Protein AF-A0A5C6PTN2-F1 (afdb_monomer)

Mean predicted aligned error: 19.4 Å

pLDDT: mean 77.0, std 16.23, range [35.53, 95.75]

Nearest PDB structures (foldseek):
  6tdw-assembly1_H  TM=2.004E-01  e=1.375E+00  Euglena gracilis
  6tdu-assembly1_h  TM=3.163E-01  e=8.636E+00  Euglena gracilis

Foldseek 3Di:
DVVVVVVVCCVVPNDPPPPPPPDVCPDDDDPLRVVLVVLVVVLVVLVVVCVVDDPVVNVVSVVVNVVSVVSNVVSVVVVVVVVVVVVVVLVVVCVVPVLVSVCVVDDNDPDDDPPDDPVRVVVVCCVVVVPVCPPPDDDDDPVDPDDDDDPDDDPPDDDDVVVVVVVVVVVVVPPPDDDPDVDVVVVSVVVSVVVVCVVVVVVVVPDDDDDDDDD

Secondary structure (DSSP, 8-state):
-HHHHHHHHHHHH------TT----PPPPPHHHHHHHHHHHHHHHHHHHHTT--HHHHHHHHHHHHHHHHHHHHHHHHHHHHHHHHHHHHHHHHHH-HHHHHHHHSPPP-----SS-HHHHHHHHHHHH--TTTTS--PPPTTSPPPPPPSS----SPPPHHHHHHHHHHHHHT-SS----S-HHHHHHHHHHHHHHHHHHTTGGG---------

Solvent-accessible surface area (backbone atoms only — not comparable to full-atom values): 13600 Å² total; per-residue (Å²): 112,72,64,60,55,50,51,55,44,37,75,75,71,48,80,80,73,74,64,97,73,76,67,80,76,71,76,78,74,49,73,67,55,51,50,48,52,50,52,53,52,51,50,55,48,53,55,56,47,48,77,73,48,54,78,80,54,37,56,59,52,47,52,57,47,48,52,52,49,52,55,45,50,54,53,49,51,53,52,49,51,50,52,50,52,50,54,50,51,54,50,53,47,33,76,73,37,51,67,62,46,54,56,72,70,43,78,74,75,86,83,67,81,68,91,63,54,73,65,59,51,51,54,48,49,48,67,74,66,61,62,89,58,75,83,56,82,86,72,82,60,89,89,55,76,84,78,74,77,72,94,66,78,83,81,84,65,81,83,52,71,65,59,56,50,49,51,52,51,52,59,57,70,65,65,81,73,84,82,86,57,97,43,68,66,61,47,50,51,50,53,53,50,52,52,49,51,58,62,56,58,63,62,67,82,71,70,79,88,74,86,79,84,79,133

Radius of gyration: 32.99 Å; Cα contacts (8 Å, |Δi|>4): 39; chains: 1; bounding box: 56×60×103 Å

Sequence (215 aa):
MGNIIYHYGVERFGVQLRRSGEATTVPAKSRRQQEIEILVKERRQLRKQWKKASDAEREGLQLLQGESKSRLATLRNAENLRKLRKKEHTRTQFFKNPFKFVKDLFPPEKSGTPKATRQEVEEYMEKVHQDTKRHEQLTIPYDIPPIQPPEVNLETGPPKWKEVEETIRQASLYGKGVLELPITSLTEEYKCSKVRLQMTLKDSTSGNWTEVGTS

Structure (mmCIF, N/CA/C/O backbone):
data_AF-A0A5C6PTN2-F1
#
_entry.id   AF-A0A5C6PTN2-F1
#
loop_
_atom_site.group_PDB
_atom_site.id
_atom_site.type_symbol
_atom_site.label_atom_id
_atom_site.label_alt_id
_atom_site.label_comp_id
_atom_site.label_asym_id
_atom_site.label_entity_id
_atom_site.label_seq_id
_atom_site.pdbx_PDB_ins_code
_atom_site.Cartn_x
_atom_site.Cartn_y
_atom_site.Cartn_z
_atom_site.occupancy
_atom_site.B_iso_or_equiv
_atom_site.auth_seq_id
_atom_site.auth_comp_id
_atom_site.auth_asym_id
_atom_site.auth_atom_id
_atom_site.pdbx_PDB_model_num
ATOM 1 N N . MET A 1 1 ? 29.910 -3.334 28.887 1.00 59.75 1 MET A N 1
ATOM 2 C CA . MET A 1 1 ? 28.519 -2.848 29.050 1.00 59.75 1 MET A CA 1
ATOM 3 C C . MET A 1 1 ? 27.475 -3.646 28.277 1.00 59.75 1 MET A C 1
ATOM 5 O O . MET A 1 1 ? 26.537 -4.102 28.913 1.00 59.75 1 MET A O 1
ATOM 9 N N . GLY A 1 2 ? 27.633 -3.892 26.969 1.00 67.25 2 GLY A N 1
ATOM 10 C CA . GLY A 1 2 ? 26.645 -4.660 26.184 1.00 67.25 2 GLY A CA 1
ATOM 11 C C . GLY A 1 2 ? 26.326 -6.066 26.723 1.00 67.25 2 GLY A C 1
ATOM 12 O O . GLY A 1 2 ? 25.159 -6.430 26.796 1.00 67.25 2 GLY A O 1
ATOM 13 N N . ASN A 1 3 ? 27.332 -6.812 27.197 1.00 73.06 3 ASN A N 1
ATOM 14 C CA . ASN A 1 3 ? 27.115 -8.149 27.772 1.00 73.06 3 ASN A CA 1
ATOM 15 C C . ASN A 1 3 ? 26.288 -8.132 29.063 1.00 73.06 3 ASN A C 1
ATOM 17 O O . ASN A 1 3 ? 25.453 -9.004 29.253 1.00 73.06 3 ASN A O 1
ATOM 21 N N . ILE A 1 4 ? 26.465 -7.128 29.926 1.00 86.25 4 ILE A N 1
ATOM 22 C CA . ILE A 1 4 ? 25.715 -7.026 31.191 1.00 86.25 4 ILE A CA 1
ATOM 23 C C . ILE A 1 4 ? 24.229 -6.792 30.900 1.00 86.25 4 ILE A C 1
ATOM 25 O O . ILE A 1 4 ? 23.368 -7.442 31.482 1.00 86.25 4 ILE A O 1
ATOM 29 N N . ILE A 1 5 ? 23.936 -5.905 29.945 1.00 81.62 5 ILE A N 1
ATOM 30 C CA . ILE A 1 5 ? 22.568 -5.605 29.504 1.00 81.62 5 ILE A CA 1
ATOM 31 C C . ILE A 1 5 ? 21.927 -6.842 28.863 1.00 81.62 5 ILE A C 1
ATOM 33 O O . ILE A 1 5 ? 20.766 -7.143 29.129 1.00 81.62 5 ILE A O 1
ATOM 37 N N . TYR A 1 6 ? 22.690 -7.578 28.049 1.00 80.62 6 TYR A N 1
ATOM 38 C CA . TYR A 1 6 ? 22.223 -8.814 27.431 1.00 80.62 6 TYR A CA 1
ATOM 39 C C . TYR A 1 6 ? 21.902 -9.891 28.477 1.00 80.62 6 TYR A C 1
ATOM 41 O O . TYR A 1 6 ? 20.802 -10.432 28.454 1.00 80.62 6 TYR A O 1
ATOM 49 N N . HIS A 1 7 ? 22.803 -10.157 29.429 1.00 86.94 7 HIS A N 1
ATOM 50 C CA . HIS A 1 7 ? 22.584 -11.157 30.481 1.00 86.94 7 HIS A CA 1
ATOM 51 C C . HIS A 1 7 ? 21.394 -10.810 31.377 1.00 86.94 7 HIS A C 1
ATOM 53 O O . HIS A 1 7 ? 20.529 -11.656 31.580 1.00 86.94 7 HIS A O 1
ATOM 59 N N . TYR A 1 8 ? 21.284 -9.551 31.808 1.00 85.88 8 TYR A N 1
ATOM 60 C CA . TYR A 1 8 ? 20.129 -9.079 32.572 1.00 85.88 8 TYR A CA 1
ATOM 61 C C . TYR A 1 8 ? 18.813 -9.245 31.794 1.00 85.88 8 TYR A C 1
ATOM 63 O O . TYR A 1 8 ? 17.791 -9.656 32.343 1.00 85.88 8 TYR A O 1
ATOM 71 N N . GLY A 1 9 ? 18.838 -8.952 30.490 1.00 77.31 9 GLY A N 1
ATOM 72 C CA . GLY A 1 9 ? 17.689 -9.142 29.610 1.00 77.31 9 GLY A CA 1
ATOM 73 C C . GLY A 1 9 ? 17.292 -10.612 29.456 1.00 77.31 9 GLY A C 1
ATOM 74 O O . GLY A 1 9 ? 16.108 -10.935 29.510 1.00 77.31 9 GLY A O 1
ATOM 75 N N . VAL A 1 10 ? 18.269 -11.508 29.315 1.00 86.88 10 VAL A N 1
ATOM 76 C CA . VAL A 1 10 ? 18.037 -12.954 29.199 1.00 86.88 10 VAL A CA 1
ATOM 77 C C . VAL A 1 10 ? 17.490 -13.546 30.496 1.00 86.88 10 VAL A C 1
ATOM 79 O O . VAL A 1 10 ? 16.535 -14.315 30.440 1.00 86.88 10 VAL A O 1
ATOM 82 N N . GLU A 1 11 ? 18.040 -13.177 31.653 1.00 83.62 11 GLU A N 1
ATOM 83 C CA . GLU A 1 11 ? 17.566 -13.668 32.954 1.00 83.62 11 GLU A CA 1
ATOM 84 C C . GLU A 1 11 ? 16.131 -13.228 33.248 1.00 83.62 11 GLU A C 1
ATOM 86 O O . GLU A 1 11 ? 15.330 -14.009 33.759 1.00 83.62 11 GLU A O 1
ATOM 91 N N . ARG A 1 12 ? 15.785 -11.983 32.903 1.00 79.69 12 ARG A N 1
ATOM 92 C CA . ARG A 1 12 ? 14.482 -11.404 33.245 1.00 79.69 12 ARG A CA 1
ATOM 93 C C . ARG A 1 12 ? 13.382 -11.721 32.233 1.00 79.69 12 ARG A C 1
ATOM 95 O O . ARG A 1 12 ? 12.222 -11.832 32.621 1.00 79.69 12 ARG A O 1
ATOM 102 N N . PHE A 1 13 ? 13.725 -11.828 30.949 1.00 81.81 13 PHE A N 1
ATOM 103 C CA . PHE A 1 13 ? 12.746 -11.931 29.858 1.00 81.81 13 PHE A CA 1
ATOM 104 C C . PHE A 1 13 ? 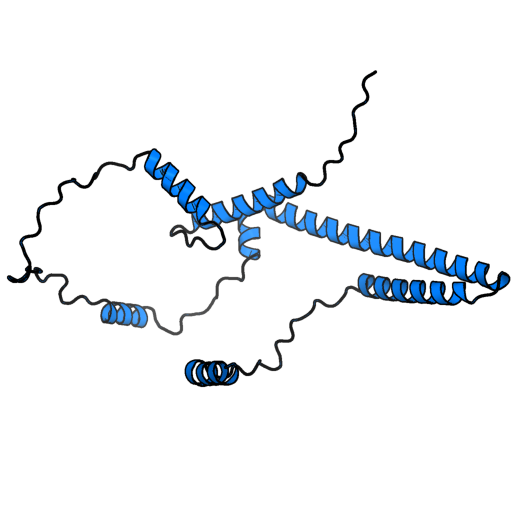12.896 -13.198 29.002 1.00 81.81 13 PHE A C 1
ATOM 106 O O . PHE A 1 13 ? 12.045 -13.458 28.149 1.00 81.81 13 PHE A O 1
ATOM 113 N N . GLY A 1 14 ? 13.937 -14.003 29.235 1.00 81.12 14 GLY A N 1
ATOM 114 C CA . GLY A 1 14 ? 14.246 -15.195 28.450 1.00 81.12 14 GLY A CA 1
ATOM 115 C C . GLY A 1 14 ? 14.797 -14.884 27.053 1.00 81.12 14 GLY A C 1
ATOM 116 O O . GLY A 1 14 ? 14.790 -13.749 26.575 1.00 81.12 14 GLY A O 1
ATOM 117 N N . VAL A 1 15 ? 15.278 -15.920 26.361 1.00 77.38 15 VAL A N 1
ATOM 118 C CA . VAL A 1 15 ? 15.685 -15.823 24.951 1.00 77.38 15 VAL A CA 1
ATOM 119 C C . VAL A 1 15 ? 14.498 -16.203 24.075 1.00 77.38 15 VAL A C 1
ATOM 121 O O . VAL A 1 15 ? 14.118 -17.371 24.001 1.00 77.38 15 VAL A O 1
ATOM 124 N N . GLN A 1 16 ? 13.927 -15.235 23.357 1.00 63.28 16 GLN A N 1
ATOM 125 C CA . GLN A 1 16 ? 13.048 -15.560 22.237 1.00 63.28 16 GLN A CA 1
ATOM 126 C C . GLN A 1 16 ? 13.897 -16.135 21.101 1.00 63.28 16 GLN A C 1
ATOM 128 O O . GLN A 1 16 ? 14.491 -15.398 20.310 1.00 63.28 16 GLN A O 1
ATOM 133 N N . LEU A 1 17 ? 13.941 -17.465 20.992 1.00 62.22 17 LEU A N 1
ATOM 134 C CA . LEU A 1 17 ? 14.302 -18.104 19.732 1.00 62.22 17 LEU A CA 1
ATOM 135 C C . LEU A 1 17 ? 13.323 -17.585 18.684 1.00 62.22 17 LEU A C 1
ATOM 137 O O . LEU A 1 17 ? 12.117 -17.828 18.776 1.00 62.22 17 LEU A O 1
ATOM 141 N N . ARG A 1 18 ? 13.836 -16.847 17.693 1.00 54.56 18 ARG A N 1
ATOM 142 C CA . ARG A 1 18 ? 13.057 -16.548 16.495 1.00 54.56 18 ARG A CA 1
ATOM 143 C C . ARG A 1 18 ? 12.539 -17.883 15.988 1.00 54.56 18 ARG A C 1
ATOM 145 O O . ARG A 1 18 ? 13.337 -18.745 15.621 1.00 54.56 18 ARG A O 1
ATOM 152 N N . ARG A 1 19 ? 11.218 -18.073 16.010 1.00 54.59 19 ARG A N 1
ATOM 153 C CA . ARG A 1 19 ? 10.594 -19.216 15.348 1.00 54.59 19 ARG A CA 1
ATOM 154 C C . ARG A 1 19 ? 11.135 -19.198 13.925 1.00 54.59 19 ARG A C 1
ATOM 156 O O . ARG A 1 19 ? 10.975 -18.199 13.225 1.00 54.59 19 ARG A O 1
ATOM 163 N N . SER A 1 20 ? 11.806 -20.266 13.516 1.00 49.75 20 SER A N 1
ATOM 164 C CA . SER A 1 20 ? 12.502 -20.406 12.231 1.00 49.75 20 SER A CA 1
ATOM 165 C C . SER A 1 20 ? 11.571 -20.388 11.002 1.00 49.75 20 SER A C 1
ATOM 167 O O . SER A 1 20 ? 11.948 -20.857 9.935 1.00 49.75 20 SER A O 1
ATOM 169 N N . GLY A 1 21 ? 10.367 -19.823 11.123 1.00 51.78 21 GLY A N 1
ATOM 170 C CA . GLY A 1 21 ? 9.379 -19.678 10.057 1.00 51.78 21 GLY A CA 1
ATOM 171 C C . GLY A 1 21 ? 8.852 -18.256 9.854 1.00 51.78 21 GLY A C 1
ATOM 172 O O . GLY A 1 21 ? 8.115 -18.035 8.900 1.00 51.78 21 GLY A O 1
ATOM 173 N N . GLU A 1 22 ? 9.223 -17.271 10.679 1.00 50.16 22 GLU A N 1
ATOM 174 C CA . GLU A 1 22 ? 8.793 -15.878 10.478 1.00 50.16 22 GLU A CA 1
ATOM 175 C C . GLU A 1 22 ? 9.788 -15.130 9.579 1.00 50.16 22 GLU A C 1
ATOM 177 O O . GLU A 1 22 ? 10.409 -14.131 9.942 1.00 50.16 22 GLU A O 1
ATOM 182 N N . ALA A 1 23 ? 9.979 -15.656 8.368 1.00 53.03 23 ALA A N 1
ATOM 183 C CA . ALA A 1 23 ? 10.531 -14.849 7.296 1.00 53.03 23 ALA A CA 1
ATOM 184 C C . ALA A 1 23 ? 9.523 -13.730 7.030 1.00 53.03 23 ALA A C 1
ATOM 186 O O . ALA A 1 23 ? 8.373 -14.003 6.688 1.00 53.03 23 ALA A O 1
ATOM 187 N N . THR A 1 24 ? 9.936 -12.473 7.191 1.00 49.66 24 THR A N 1
ATOM 188 C CA . THR A 1 24 ? 9.195 -11.318 6.687 1.00 49.66 24 THR A CA 1
ATOM 189 C C . THR A 1 24 ? 8.874 -11.620 5.227 1.00 49.66 24 THR A C 1
ATOM 191 O O . THR A 1 24 ? 9.781 -11.658 4.394 1.00 49.66 24 THR A O 1
ATOM 194 N N . THR A 1 25 ? 7.617 -11.945 4.918 1.00 58.50 25 THR A N 1
ATOM 195 C CA . THR A 1 25 ? 7.223 -12.382 3.579 1.00 58.50 25 THR A CA 1
ATOM 196 C C . THR A 1 25 ? 7.284 -11.166 2.673 1.00 58.50 25 THR A C 1
ATOM 198 O O . THR A 1 25 ? 6.326 -10.412 2.522 1.00 58.50 25 THR A O 1
ATOM 201 N N . VAL A 1 26 ? 8.464 -10.909 2.105 1.00 60.97 26 VAL A N 1
ATOM 202 C CA . VAL A 1 26 ? 8.613 -9.867 1.098 1.00 60.97 26 VAL A CA 1
ATOM 203 C C . VAL A 1 26 ? 7.635 -10.241 -0.013 1.00 60.97 26 VAL A C 1
ATOM 205 O O . VAL A 1 26 ? 7.746 -11.348 -0.551 1.00 60.97 26 VAL A O 1
ATOM 208 N N . PRO A 1 27 ? 6.643 -9.388 -0.327 1.00 68.56 27 PRO A N 1
ATOM 209 C CA . PRO A 1 27 ? 5.621 -9.743 -1.293 1.00 68.56 27 PRO A CA 1
ATOM 210 C C . PRO A 1 27 ? 6.286 -10.152 -2.604 1.00 68.56 27 PRO A C 1
ATOM 212 O O . PRO A 1 27 ? 7.132 -9.420 -3.127 1.00 68.56 27 PRO A O 1
ATOM 215 N N . ALA A 1 28 ? 5.921 -11.327 -3.120 1.00 76.69 28 ALA A N 1
ATOM 216 C CA . ALA A 1 28 ? 6.495 -11.839 -4.354 1.00 76.69 28 ALA A CA 1
ATOM 217 C C . ALA A 1 28 ? 6.323 -10.807 -5.481 1.00 76.69 28 ALA A C 1
ATOM 219 O O . ALA A 1 28 ? 5.233 -10.270 -5.704 1.00 76.69 28 ALA A O 1
ATOM 220 N N . LYS A 1 29 ? 7.421 -10.504 -6.182 1.00 83.00 29 LYS A N 1
ATOM 221 C CA . LYS A 1 29 ? 7.418 -9.527 -7.276 1.00 83.00 29 LYS A CA 1
ATOM 222 C C . LYS A 1 29 ? 6.476 -9.996 -8.378 1.00 83.00 29 LYS A C 1
ATOM 224 O O . LYS A 1 29 ? 6.562 -11.138 -8.825 1.00 83.00 29 LYS A O 1
ATOM 229 N N . SER A 1 30 ? 5.622 -9.091 -8.853 1.00 86.38 30 SER A N 1
ATOM 230 C CA . SER A 1 30 ? 4.742 -9.348 -10.000 1.00 86.38 30 SER A CA 1
ATOM 231 C C . SER A 1 30 ? 5.567 -9.682 -11.246 1.00 86.38 30 SER A C 1
ATOM 233 O O . SER A 1 30 ? 6.641 -9.110 -11.432 1.00 86.38 30 SER A O 1
ATOM 235 N N . ARG A 1 31 ? 5.040 -10.523 -12.149 1.00 88.06 31 ARG A N 1
ATOM 236 C CA . ARG A 1 31 ? 5.676 -10.856 -13.440 1.00 88.06 31 ARG A CA 1
ATOM 237 C C . ARG A 1 31 ? 6.195 -9.610 -14.171 1.00 88.06 31 ARG A C 1
ATOM 239 O O . ARG A 1 31 ? 7.341 -9.581 -14.599 1.00 88.06 31 ARG A O 1
ATOM 246 N N . ARG A 1 32 ? 5.397 -8.532 -14.218 1.00 88.31 32 ARG A N 1
ATOM 247 C CA . ARG A 1 32 ? 5.802 -7.255 -14.843 1.00 88.31 32 ARG A CA 1
ATOM 248 C C . ARG A 1 32 ? 6.979 -6.585 -14.135 1.00 88.31 32 ARG A C 1
ATOM 250 O O . ARG A 1 32 ? 7.813 -5.970 -14.784 1.00 88.31 32 ARG A O 1
ATOM 257 N N . GLN A 1 33 ? 7.045 -6.675 -12.808 1.00 90.44 33 GLN A N 1
ATOM 258 C CA . GLN A 1 33 ? 8.137 -6.095 -12.021 1.00 90.44 33 GLN A CA 1
ATOM 259 C C . GLN A 1 33 ? 9.440 -6.869 -12.241 1.00 90.44 33 GLN A C 1
ATOM 261 O O . GLN A 1 33 ? 10.488 -6.250 -12.395 1.00 90.44 33 GLN A O 1
ATOM 266 N N . GLN A 1 34 ? 9.361 -8.199 -12.325 1.00 92.31 34 GLN A N 1
ATOM 267 C CA . GLN A 1 34 ? 10.502 -9.046 -12.678 1.00 92.31 34 GLN A CA 1
ATOM 268 C C . GLN A 1 34 ? 11.021 -8.705 -14.083 1.00 92.31 34 GLN A C 1
ATOM 270 O O . GLN A 1 34 ? 12.214 -8.494 -14.273 1.00 92.31 34 GLN A O 1
ATOM 275 N N . GLU A 1 35 ? 10.117 -8.554 -15.049 1.00 92.69 35 GLU A N 1
ATOM 276 C CA . GLU A 1 35 ? 10.465 -8.216 -16.430 1.00 92.69 35 GLU A CA 1
ATOM 277 C C . GLU A 1 35 ? 11.075 -6.807 -16.558 1.00 92.69 35 GLU A C 1
ATOM 279 O O . GLU A 1 35 ? 12.067 -6.618 -17.257 1.00 92.69 35 GLU A O 1
ATOM 284 N N . ILE A 1 36 ? 10.568 -5.825 -15.802 1.00 93.44 36 ILE A N 1
ATOM 285 C CA . ILE A 1 36 ? 11.189 -4.495 -15.680 1.00 93.44 36 ILE A CA 1
ATOM 286 C C . ILE A 1 36 ? 12.620 -4.601 -15.135 1.00 93.44 36 ILE A C 1
ATOM 288 O O . ILE A 1 36 ? 13.512 -3.907 -15.623 1.00 93.44 36 ILE A O 1
ATOM 292 N N . GLU A 1 37 ? 12.857 -5.435 -14.120 1.00 93.94 37 GLU A N 1
ATOM 293 C CA . GLU A 1 37 ? 14.196 -5.618 -13.549 1.00 93.94 37 GLU A CA 1
ATOM 294 C C . GLU A 1 37 ? 15.170 -6.244 -14.547 1.00 93.94 37 GLU A C 1
ATOM 296 O O . GLU A 1 37 ? 16.314 -5.790 -14.637 1.00 93.94 37 GLU A O 1
ATOM 301 N N . ILE A 1 38 ? 14.714 -7.235 -15.316 1.00 94.31 38 ILE A N 1
ATOM 302 C CA . ILE A 1 38 ? 15.495 -7.873 -16.382 1.00 94.31 38 ILE A CA 1
ATOM 303 C C . ILE A 1 38 ? 15.875 -6.835 -17.446 1.00 94.31 38 ILE A C 1
ATOM 305 O O . ILE A 1 38 ? 17.064 -6.593 -17.658 1.00 94.31 38 ILE A O 1
ATOM 309 N N . LEU A 1 39 ? 14.900 -6.107 -18.000 1.00 94.44 39 LEU A N 1
ATOM 310 C CA . LEU A 1 39 ? 15.139 -5.082 -19.027 1.00 94.44 39 LEU A CA 1
ATOM 311 C C . LEU A 1 39 ? 16.064 -3.952 -18.542 1.00 94.44 39 LEU A C 1
ATOM 313 O O . LEU A 1 39 ? 16.850 -3.389 -19.307 1.00 94.44 39 LEU A O 1
ATOM 317 N N . VAL A 1 40 ? 16.008 -3.595 -17.254 1.00 93.88 40 VAL A N 1
ATOM 318 C CA . VAL A 1 40 ? 16.926 -2.603 -16.671 1.00 93.88 40 VAL A CA 1
ATOM 319 C C . VAL A 1 40 ? 18.360 -3.134 -16.620 1.00 93.88 40 VAL A C 1
ATOM 321 O O . VAL A 1 40 ? 19.293 -2.365 -16.882 1.00 93.88 40 VAL A O 1
ATOM 324 N N . LYS A 1 41 ? 18.561 -4.417 -16.295 1.00 95.06 41 LYS A N 1
ATOM 325 C CA . LYS A 1 41 ? 19.888 -5.053 -16.319 1.00 95.06 41 LYS A CA 1
ATOM 326 C C . LYS A 1 41 ? 20.427 -5.140 -17.745 1.00 95.06 41 LYS A C 1
ATOM 328 O O . LYS A 1 41 ? 21.548 -4.691 -17.981 1.00 95.06 41 LYS A O 1
ATOM 333 N N . GLU A 1 42 ? 19.612 -5.604 -18.685 1.00 93.38 42 GLU A N 1
ATOM 334 C CA . GLU A 1 42 ? 19.966 -5.705 -20.105 1.00 93.38 42 GLU A CA 1
ATOM 335 C C . GLU A 1 42 ? 20.355 -4.343 -20.679 1.00 93.38 42 GLU A C 1
ATOM 337 O O . GLU A 1 42 ? 21.436 -4.187 -21.238 1.00 93.38 42 GLU A O 1
ATOM 342 N N . ARG A 1 43 ? 19.568 -3.292 -20.420 1.00 93.38 43 ARG A N 1
ATOM 343 C CA . ARG A 1 43 ? 19.908 -1.932 -20.859 1.00 93.38 43 ARG A CA 1
ATOM 344 C C . ARG A 1 43 ? 21.235 -1.437 -20.275 1.00 93.38 43 ARG A C 1
ATOM 346 O O . ARG A 1 43 ? 21.990 -0.740 -20.956 1.00 93.38 43 ARG A O 1
ATOM 353 N N . ARG A 1 44 ? 21.536 -1.757 -19.010 1.00 92.88 44 ARG A N 1
ATOM 354 C CA . ARG A 1 44 ? 22.835 -1.415 -18.399 1.00 92.88 44 ARG A CA 1
ATOM 355 C C . ARG A 1 44 ? 23.978 -2.148 -19.098 1.00 92.88 44 ARG A C 1
ATOM 357 O O . ARG A 1 44 ? 25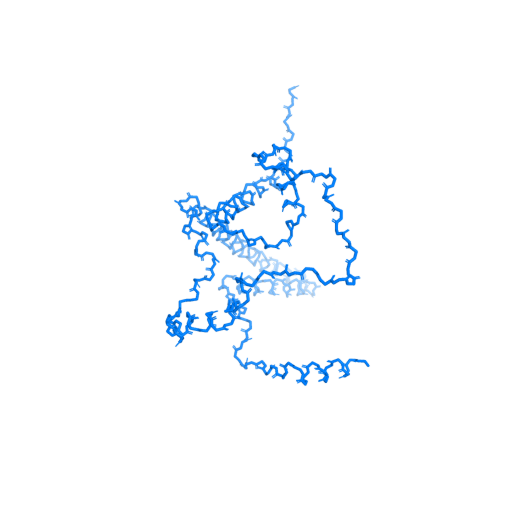.030 -1.544 -19.294 1.00 92.88 44 ARG A O 1
ATOM 364 N N . GLN A 1 45 ? 23.777 -3.405 -19.480 1.00 93.69 45 GLN A N 1
ATOM 365 C CA . GLN A 1 45 ? 24.761 -4.202 -20.207 1.00 93.69 45 GLN A CA 1
ATOM 366 C C . GLN A 1 45 ? 24.960 -3.705 -21.643 1.00 93.69 45 GLN A C 1
ATOM 368 O O . GLN A 1 45 ? 26.099 -3.439 -22.020 1.00 93.69 45 GLN A O 1
ATOM 373 N N . LEU A 1 46 ? 23.881 -3.447 -22.387 1.00 92.44 46 LEU A N 1
ATOM 374 C CA . LEU A 1 46 ? 23.928 -2.858 -23.730 1.00 92.44 46 LEU A CA 1
ATOM 375 C C . LEU A 1 46 ? 24.650 -1.507 -23.724 1.00 92.44 46 LEU A C 1
ATOM 377 O O . LEU A 1 46 ? 25.444 -1.216 -24.611 1.00 92.44 46 LEU A O 1
ATOM 381 N N . ARG A 1 47 ? 24.456 -0.690 -22.679 1.00 91.12 47 ARG A N 1
ATOM 382 C CA . ARG A 1 47 ? 25.195 0.572 -22.520 1.00 91.12 47 ARG A CA 1
ATOM 383 C C . ARG A 1 47 ? 26.690 0.351 -22.276 1.00 91.12 47 ARG A C 1
ATOM 385 O O . ARG A 1 47 ? 27.496 1.164 -22.717 1.00 91.12 47 ARG A O 1
ATOM 392 N N . LYS A 1 48 ? 27.078 -0.712 -21.561 1.00 93.69 48 LYS A N 1
ATOM 393 C CA . LYS A 1 48 ? 28.494 -1.078 -21.376 1.00 93.69 48 LYS A CA 1
ATOM 394 C C . LYS A 1 48 ? 29.116 -1.577 -22.682 1.00 93.69 48 LYS A C 1
ATOM 396 O O . LYS A 1 48 ? 30.248 -1.204 -22.963 1.00 93.69 48 LYS A O 1
ATOM 401 N N . GLN A 1 49 ? 28.386 -2.377 -23.458 1.00 91.19 49 GLN A N 1
ATOM 402 C CA . GLN A 1 49 ? 28.826 -2.877 -24.765 1.00 91.19 49 GLN A CA 1
ATOM 403 C C . GLN A 1 49 ? 28.971 -1.738 -25.775 1.00 91.19 49 GLN A C 1
ATOM 405 O O . GLN A 1 49 ? 30.015 -1.621 -26.400 1.00 91.19 49 GLN A O 1
ATOM 410 N N . TRP A 1 50 ? 28.006 -0.817 -25.832 1.00 91.75 50 TRP A N 1
ATOM 411 C CA . TRP A 1 50 ? 28.047 0.342 -26.731 1.00 91.75 50 TRP A CA 1
ATOM 412 C C . TRP A 1 50 ? 29.293 1.216 -26.526 1.00 91.75 50 TRP A C 1
ATOM 414 O O . TRP A 1 50 ? 29.887 1.687 -27.488 1.00 91.75 50 TRP A O 1
ATOM 424 N N . LYS A 1 51 ? 29.754 1.371 -25.274 1.00 90.12 51 LYS A N 1
ATOM 425 C CA . LYS A 1 51 ? 30.999 2.099 -24.963 1.00 90.12 51 LYS A CA 1
ATOM 426 C C . LYS A 1 51 ? 32.263 1.442 -25.531 1.00 90.12 51 LYS A C 1
ATOM 428 O O . LYS A 1 51 ? 33.258 2.137 -25.685 1.00 90.12 51 LYS A O 1
ATOM 433 N N . LYS A 1 52 ? 32.244 0.128 -25.766 1.00 92.12 52 LYS A N 1
ATOM 434 C CA . LYS A 1 52 ? 33.386 -0.662 -26.259 1.00 92.12 52 LYS A CA 1
ATOM 435 C C . LYS A 1 52 ? 33.279 -1.015 -27.748 1.00 92.12 52 LYS A C 1
ATOM 437 O O . LYS A 1 52 ? 34.246 -1.515 -28.302 1.00 92.12 52 LYS A O 1
ATOM 442 N N . ALA A 1 53 ? 32.112 -0.801 -28.350 1.00 88.38 53 ALA A N 1
ATOM 443 C CA . ALA A 1 53 ? 31.788 -1.221 -29.706 1.00 88.38 53 ALA A CA 1
ATOM 444 C C . ALA A 1 53 ? 32.350 -0.267 -30.770 1.00 88.38 53 ALA A C 1
ATOM 446 O O . ALA A 1 53 ? 32.460 0.943 -30.524 1.00 88.38 53 ALA A O 1
ATOM 447 N N . SER A 1 54 ? 32.645 -0.830 -31.944 1.00 88.25 54 SER A N 1
ATOM 448 C CA . SER A 1 54 ? 32.990 -0.098 -33.170 1.00 88.25 54 SER A CA 1
ATOM 449 C C . SER A 1 54 ? 31.765 0.610 -33.769 1.00 88.25 54 SER A C 1
ATOM 451 O O . SER A 1 54 ? 30.627 0.299 -33.411 1.00 88.25 54 SER A O 1
ATOM 453 N N . ASP A 1 55 ? 31.965 1.567 -34.679 1.00 83.06 55 ASP A N 1
ATOM 454 C CA . ASP A 1 55 ? 30.860 2.392 -35.195 1.00 83.06 55 ASP A CA 1
ATOM 455 C C . ASP A 1 55 ? 29.797 1.589 -35.963 1.00 83.06 55 ASP A C 1
ATOM 457 O O . ASP A 1 55 ? 28.609 1.854 -35.797 1.00 83.06 55 ASP A O 1
ATOM 461 N N . ALA A 1 56 ? 30.188 0.529 -36.677 1.00 83.06 56 ALA A N 1
ATOM 462 C CA . ALA A 1 56 ? 29.245 -0.373 -37.344 1.00 83.06 56 ALA A CA 1
ATOM 463 C C . ALA A 1 56 ? 28.374 -1.173 -36.349 1.00 83.06 56 ALA A C 1
ATOM 465 O O . ALA A 1 56 ? 27.185 -1.389 -36.568 1.00 83.06 56 ALA A O 1
ATOM 466 N N . GLU A 1 57 ? 28.936 -1.588 -35.211 1.00 86.62 57 GLU A N 1
ATOM 467 C CA . GLU A 1 57 ? 28.210 -2.346 -34.181 1.00 86.62 57 GLU A CA 1
ATOM 468 C C . GLU A 1 57 ? 27.303 -1.448 -33.320 1.00 86.62 57 GLU A C 1
ATOM 470 O O . GLU A 1 57 ? 26.317 -1.909 -32.729 1.00 86.62 57 GLU A O 1
ATOM 475 N N . ARG A 1 58 ? 27.617 -0.148 -33.234 1.00 90.50 58 ARG A N 1
ATOM 476 C CA . ARG A 1 58 ? 26.845 0.826 -32.450 1.00 90.50 58 ARG A CA 1
ATOM 477 C C . ARG A 1 58 ? 25.431 1.012 -32.977 1.00 90.50 58 ARG A C 1
ATOM 479 O O . ARG A 1 58 ? 24.531 1.172 -32.150 1.00 90.50 58 ARG A O 1
ATOM 486 N N . GLU A 1 59 ? 25.223 0.949 -34.290 1.00 89.50 59 GLU A N 1
ATOM 487 C CA . GLU A 1 59 ? 23.892 1.053 -34.899 1.00 89.50 59 GLU A CA 1
ATOM 488 C C . GLU A 1 59 ? 22.979 -0.098 -34.449 1.00 89.50 59 GLU A C 1
ATOM 490 O O . GLU A 1 59 ? 21.874 0.134 -33.950 1.00 89.50 59 GLU A O 1
ATOM 495 N N . GLY A 1 60 ? 23.475 -1.340 -34.493 1.00 88.94 60 GLY A N 1
ATOM 496 C CA . GLY A 1 60 ? 22.736 -2.512 -34.011 1.00 88.94 60 GLY A CA 1
ATOM 497 C C . GLY A 1 60 ? 22.423 -2.439 -32.512 1.00 88.94 60 GLY A C 1
ATOM 498 O O . GLY A 1 60 ? 21.294 -2.684 -32.078 1.00 88.94 60 GLY A O 1
ATOM 499 N N . LEU A 1 61 ? 23.393 -2.008 -31.699 1.00 90.94 61 LEU A N 1
ATOM 500 C CA . LEU A 1 61 ? 23.187 -1.797 -30.262 1.00 90.94 61 LEU A CA 1
ATOM 501 C C . LEU A 1 61 ? 22.185 -0.670 -29.969 1.00 90.94 61 LEU A C 1
ATOM 503 O O . LEU A 1 61 ? 21.481 -0.723 -28.956 1.00 90.94 61 LEU A O 1
ATOM 507 N N . GLN A 1 62 ? 22.103 0.347 -30.826 1.00 91.31 62 GLN A N 1
ATOM 508 C CA . GLN A 1 62 ? 21.143 1.439 -30.694 1.00 91.31 62 GLN A CA 1
ATOM 509 C C . GLN A 1 62 ? 19.710 0.970 -30.965 1.00 91.31 62 GLN A C 1
ATOM 511 O O . GLN A 1 62 ? 18.812 1.340 -30.202 1.00 91.31 62 GLN A O 1
ATOM 516 N N . LEU A 1 63 ? 19.504 0.104 -31.961 1.00 92.75 63 LEU A N 1
ATOM 517 C CA . LEU A 1 63 ? 18.206 -0.524 -32.231 1.00 92.75 63 LEU A CA 1
ATOM 518 C C . LEU A 1 63 ? 17.730 -1.369 -31.038 1.00 92.75 63 LEU A C 1
ATOM 520 O O . LEU A 1 63 ? 16.632 -1.141 -30.524 1.00 92.75 63 LEU A O 1
ATOM 524 N N . LEU A 1 64 ? 18.592 -2.245 -30.505 1.00 92.75 64 LEU A N 1
ATOM 525 C CA . LEU A 1 64 ? 18.283 -3.077 -29.328 1.00 92.75 64 LEU A CA 1
ATOM 526 C C . LEU A 1 64 ? 17.978 -2.240 -28.076 1.00 92.75 64 LEU A C 1
ATOM 528 O O . LEU A 1 64 ? 17.083 -2.557 -27.284 1.00 92.75 64 LEU A O 1
ATOM 532 N N . GLN A 1 65 ? 18.697 -1.128 -27.888 1.00 91.62 65 GLN A N 1
ATOM 533 C CA . GLN A 1 65 ? 18.389 -0.176 -26.822 1.00 91.62 65 GLN A CA 1
ATOM 534 C C . GLN A 1 65 ? 17.043 0.523 -27.043 1.00 91.62 65 GLN A C 1
ATOM 536 O O . GLN A 1 65 ? 16.349 0.801 -26.062 1.00 91.62 65 GLN A O 1
ATOM 541 N N . GLY A 1 66 ? 16.688 0.840 -28.289 1.00 92.12 66 GLY A N 1
ATOM 542 C CA . GLY A 1 66 ? 15.406 1.433 -28.666 1.00 92.12 66 GLY A CA 1
ATOM 543 C C . GLY A 1 66 ? 14.230 0.523 -28.322 1.00 92.12 66 GLY A C 1
ATOM 544 O O . GLY A 1 66 ? 13.316 0.945 -27.609 1.00 92.12 66 GLY A O 1
ATOM 545 N N . GLU A 1 67 ? 14.303 -0.745 -28.722 1.00 93.81 67 GLU A N 1
ATOM 546 C CA . GLU A 1 67 ? 13.286 -1.755 -28.412 1.00 93.81 67 GLU A CA 1
ATOM 547 C C . GLU A 1 67 ? 13.135 -1.946 -26.894 1.00 93.81 67 GLU A C 1
ATOM 549 O O . GLU A 1 67 ? 12.036 -1.842 -26.339 1.00 93.81 67 GLU A O 1
ATOM 554 N N . SER A 1 68 ? 14.264 -2.104 -26.195 1.00 92.50 68 SER A N 1
ATOM 555 C CA . SER A 1 68 ? 14.299 -2.238 -24.735 1.00 92.50 68 SER A CA 1
ATOM 556 C C . SER A 1 68 ? 13.694 -1.021 -24.020 1.00 92.50 68 SER A C 1
ATOM 558 O O . SER A 1 68 ? 12.993 -1.170 -23.017 1.00 92.50 68 SER A O 1
ATOM 560 N N . LYS A 1 69 ? 13.939 0.204 -24.516 1.00 93.12 69 LYS A N 1
ATOM 561 C CA . LYS A 1 69 ? 13.332 1.439 -23.981 1.00 93.12 69 LYS A CA 1
ATOM 562 C C . LYS A 1 69 ? 11.818 1.452 -24.186 1.00 93.12 69 LYS A C 1
ATOM 564 O O . LYS A 1 69 ? 11.103 1.770 -23.236 1.00 93.12 69 LYS A O 1
ATOM 569 N N . SER A 1 70 ? 11.350 1.102 -25.384 1.00 95.06 70 SER A N 1
ATOM 570 C CA . SER A 1 70 ? 9.922 1.057 -25.720 1.00 95.06 70 SER A CA 1
ATOM 571 C C . SER A 1 70 ? 9.177 0.062 -24.825 1.00 95.06 70 SER A C 1
ATOM 573 O O . SER A 1 70 ? 8.244 0.433 -24.109 1.00 95.06 70 SER A O 1
ATOM 575 N N . ARG A 1 71 ? 9.673 -1.180 -24.735 1.00 94.50 71 ARG A N 1
ATOM 576 C CA . ARG A 1 71 ? 9.081 -2.226 -23.887 1.00 94.50 71 ARG A CA 1
ATOM 577 C C . ARG A 1 71 ? 9.058 -1.833 -22.410 1.00 94.50 71 ARG A C 1
ATOM 579 O O . ARG A 1 71 ? 8.053 -2.035 -21.725 1.00 94.50 71 ARG A O 1
ATOM 586 N N . LEU A 1 72 ? 10.133 -1.214 -21.918 1.00 95.12 72 LEU A N 1
ATOM 587 C CA . LEU A 1 72 ? 10.211 -0.726 -20.542 1.00 95.12 72 LEU A CA 1
ATOM 588 C C . LEU A 1 72 ? 9.193 0.389 -20.261 1.00 95.12 72 LEU A C 1
ATOM 590 O O . LEU A 1 72 ? 8.592 0.397 -19.185 1.00 95.12 72 LEU A O 1
ATOM 594 N N . ALA A 1 73 ? 8.995 1.321 -21.197 1.00 95.00 73 ALA A N 1
ATOM 595 C CA . ALA A 1 73 ? 8.000 2.383 -21.066 1.00 95.00 73 ALA A CA 1
ATOM 596 C C . ALA A 1 73 ? 6.587 1.794 -20.962 1.00 95.00 73 ALA A C 1
ATOM 598 O O . ALA A 1 73 ? 5.859 2.108 -20.019 1.00 95.00 73 ALA A O 1
ATOM 599 N N . THR A 1 74 ? 6.244 0.855 -21.846 1.00 95.75 74 THR A N 1
ATOM 600 C CA . THR A 1 74 ? 4.952 0.157 -21.838 1.00 95.75 74 THR A CA 1
ATOM 601 C C . THR A 1 74 ? 4.699 -0.563 -20.515 1.00 95.75 74 THR A C 1
ATOM 603 O O . THR A 1 74 ? 3.654 -0.371 -19.887 1.00 95.75 74 THR A O 1
ATOM 606 N N . LEU A 1 75 ? 5.672 -1.342 -20.030 1.00 94.81 75 LEU A N 1
ATOM 607 C CA . LEU A 1 75 ? 5.540 -2.073 -18.766 1.00 94.81 75 LEU A CA 1
ATOM 608 C C . LEU A 1 75 ? 5.418 -1.139 -17.556 1.00 94.81 75 LEU A C 1
ATOM 610 O O . LEU A 1 75 ? 4.618 -1.398 -16.653 1.00 94.81 75 LEU A O 1
ATOM 614 N N . ARG A 1 76 ? 6.176 -0.037 -17.529 1.00 93.69 76 ARG A N 1
ATOM 615 C CA . ARG A 1 76 ? 6.088 0.964 -16.456 1.00 93.69 76 ARG A CA 1
ATOM 616 C C . ARG A 1 76 ? 4.747 1.683 -16.458 1.00 93.69 76 ARG A C 1
ATOM 618 O O . ARG A 1 76 ? 4.161 1.840 -15.390 1.00 93.69 76 ARG A O 1
ATOM 625 N N . ASN A 1 77 ? 4.237 2.058 -17.626 1.00 94.44 77 ASN A N 1
ATOM 626 C CA . ASN A 1 77 ? 2.927 2.691 -17.756 1.00 94.44 77 ASN A CA 1
ATOM 627 C C . ASN A 1 77 ? 1.812 1.754 -17.283 1.00 94.44 77 ASN A C 1
ATOM 629 O O . ASN A 1 77 ? 0.958 2.165 -16.499 1.00 94.44 77 ASN A O 1
ATOM 633 N N . ALA A 1 78 ? 1.868 0.474 -17.660 1.00 93.69 78 ALA A N 1
ATOM 634 C CA . ALA A 1 78 ? 0.913 -0.529 -17.198 1.00 93.69 78 ALA A CA 1
ATOM 635 C C . ALA A 1 78 ? 0.951 -0.7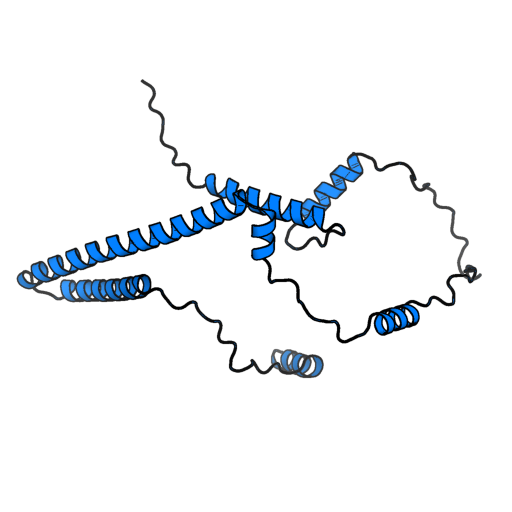23 -15.670 1.00 93.69 78 ALA A C 1
ATOM 637 O O . ALA A 1 78 ? -0.096 -0.826 -15.025 1.00 93.69 78 ALA A O 1
ATOM 638 N N . GLU A 1 79 ? 2.141 -0.751 -15.062 1.00 93.44 79 GLU A N 1
ATOM 639 C CA . GLU A 1 79 ? 2.274 -0.882 -13.607 1.00 93.44 79 GLU A CA 1
ATOM 640 C C . GLU A 1 79 ? 1.832 0.392 -12.871 1.00 93.44 79 GLU A C 1
ATOM 642 O O . GLU A 1 79 ? 1.190 0.308 -11.822 1.00 93.44 79 GLU A O 1
ATOM 647 N N . ASN A 1 80 ? 2.110 1.571 -13.428 1.00 91.44 80 ASN A N 1
ATOM 648 C CA . ASN A 1 80 ? 1.623 2.840 -12.894 1.00 91.44 80 ASN A CA 1
ATOM 649 C C . ASN A 1 80 ? 0.096 2.913 -12.955 1.00 91.44 80 ASN A C 1
ATOM 651 O O . ASN A 1 80 ? -0.531 3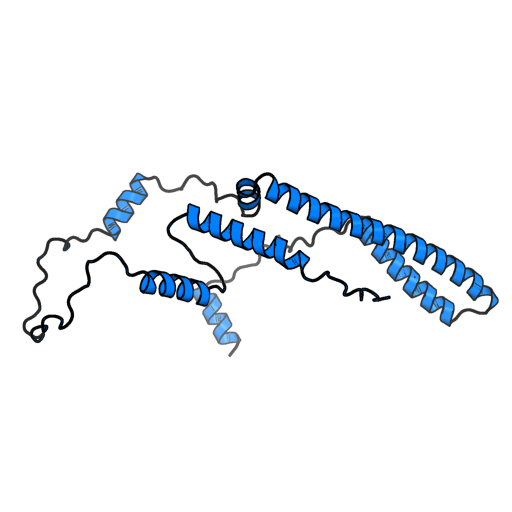.220 -11.944 1.00 91.44 80 ASN A O 1
ATOM 655 N N . LEU A 1 81 ? -0.513 2.530 -14.081 1.00 93.00 81 LEU A N 1
ATOM 656 C CA . LEU A 1 81 ? -1.966 2.469 -14.224 1.00 93.00 81 LEU A CA 1
ATOM 657 C C . LEU A 1 81 ? -2.591 1.482 -13.233 1.00 93.00 81 LEU A C 1
ATOM 659 O O . LEU A 1 81 ? -3.587 1.799 -12.590 1.00 93.00 81 LEU A O 1
ATOM 663 N N . ARG A 1 82 ? -1.982 0.307 -13.036 1.00 91.94 82 ARG A N 1
ATOM 664 C CA . ARG A 1 82 ? -2.413 -0.648 -12.003 1.00 91.94 82 ARG A CA 1
ATOM 665 C C . ARG A 1 82 ? -2.372 -0.022 -10.607 1.00 91.94 82 ARG A C 1
ATOM 667 O O . ARG A 1 82 ? -3.314 -0.196 -9.836 1.00 91.94 82 ARG A O 1
ATOM 674 N N . LYS A 1 83 ? -1.291 0.685 -10.265 1.00 89.88 83 LYS A N 1
ATOM 675 C CA . LYS A 1 83 ? -1.153 1.368 -8.968 1.00 89.88 83 LYS A CA 1
ATOM 676 C C . LYS A 1 83 ? -2.203 2.464 -8.797 1.00 89.88 83 LYS A C 1
ATOM 678 O O . LYS A 1 83 ? -2.777 2.560 -7.716 1.00 89.88 83 LYS A O 1
ATOM 683 N N . LEU A 1 84 ? -2.469 3.249 -9.842 1.00 90.56 84 LEU A N 1
ATOM 684 C CA . LEU A 1 84 ? -3.512 4.278 -9.851 1.00 90.56 84 LEU A CA 1
ATOM 685 C C . LEU A 1 84 ? -4.896 3.658 -9.640 1.00 90.56 84 LEU A C 1
ATOM 687 O O . LEU A 1 84 ? -5.566 4.015 -8.678 1.00 90.56 84 LEU A O 1
ATOM 691 N N . ARG A 1 85 ? -5.262 2.642 -10.430 1.00 92.38 85 ARG A N 1
ATOM 692 C CA . ARG A 1 85 ? -6.534 1.915 -10.282 1.00 92.38 85 ARG A CA 1
ATOM 693 C C . ARG A 1 85 ? -6.693 1.286 -8.903 1.00 92.38 85 ARG A C 1
ATOM 695 O O . ARG A 1 85 ? -7.782 1.301 -8.350 1.00 92.38 85 ARG A O 1
ATOM 702 N N . LYS A 1 86 ? -5.617 0.752 -8.313 1.00 91.62 86 LYS A N 1
ATOM 703 C CA . LYS A 1 86 ? -5.663 0.211 -6.947 1.00 91.62 86 LYS A CA 1
ATOM 704 C C . LYS A 1 86 ? -5.981 1.306 -5.924 1.00 91.62 86 LYS A C 1
ATOM 706 O O . LYS A 1 86 ? -6.813 1.076 -5.056 1.00 91.62 86 LYS A O 1
ATOM 711 N N . LYS A 1 87 ? -5.346 2.480 -6.036 1.00 89.00 87 LYS A N 1
ATOM 712 C CA . LYS A 1 87 ? -5.628 3.636 -5.166 1.00 89.00 87 LYS A CA 1
ATOM 713 C C . LYS A 1 87 ? -7.069 4.118 -5.330 1.00 89.00 87 LYS A C 1
ATOM 715 O O . LYS A 1 87 ? -7.759 4.335 -4.337 1.00 89.00 87 LYS A O 1
ATOM 720 N N . GLU A 1 88 ? -7.521 4.254 -6.569 1.00 90.81 88 GLU A N 1
ATOM 721 C CA . GLU A 1 88 ? -8.887 4.663 -6.884 1.00 90.81 88 GLU A CA 1
ATOM 722 C C . GLU A 1 88 ? -9.900 3.660 -6.333 1.00 90.81 88 GLU A C 1
ATOM 724 O O . GLU A 1 88 ? -10.796 4.050 -5.600 1.00 90.81 88 GLU A O 1
ATOM 729 N N . HIS A 1 89 ? -9.683 2.360 -6.544 1.00 92.19 89 HIS A N 1
ATOM 730 C CA . HIS A 1 89 ? -10.534 1.311 -5.990 1.00 92.19 89 HIS A CA 1
ATOM 731 C C . HIS A 1 89 ? -10.624 1.380 -4.461 1.00 92.19 89 HIS A C 1
ATOM 733 O O . HIS A 1 89 ? -11.724 1.338 -3.916 1.00 92.19 89 HIS A O 1
ATOM 739 N N . THR A 1 90 ? -9.496 1.554 -3.759 1.00 88.75 90 THR A N 1
ATOM 740 C CA . THR A 1 90 ? -9.514 1.729 -2.296 1.00 88.75 90 THR A CA 1
ATOM 741 C C . THR A 1 90 ? -10.270 2.988 -1.870 1.00 88.75 90 THR A C 1
ATOM 743 O O . THR A 1 90 ? -10.984 2.970 -0.872 1.00 88.75 90 THR A O 1
ATOM 746 N N . ARG A 1 91 ? -10.169 4.072 -2.647 1.00 88.31 91 ARG A N 1
ATOM 747 C CA . ARG A 1 91 ? -10.883 5.326 -2.394 1.00 88.31 91 ARG A CA 1
ATOM 748 C C . ARG A 1 91 ? -12.390 5.147 -2.606 1.00 88.31 91 ARG A C 1
ATOM 750 O O . ARG A 1 91 ? -13.169 5.512 -1.733 1.00 88.31 91 ARG A O 1
ATOM 757 N N . THR A 1 92 ? -12.807 4.522 -3.706 1.00 92.88 92 THR A N 1
ATOM 758 C CA . THR A 1 92 ? -14.213 4.193 -3.978 1.00 92.88 92 THR A CA 1
ATOM 759 C C . THR A 1 92 ? -14.793 3.272 -2.906 1.00 92.88 92 THR A C 1
ATOM 761 O O . THR A 1 92 ? -15.917 3.492 -2.467 1.00 92.88 92 THR A O 1
ATOM 764 N N . GLN A 1 93 ? -14.039 2.268 -2.444 1.00 90.88 93 GLN A N 1
ATOM 765 C CA . GLN A 1 93 ? -14.474 1.385 -1.357 1.00 90.88 93 GLN A CA 1
ATOM 766 C C . GLN A 1 93 ? -14.718 2.154 -0.053 1.00 90.88 93 GLN A C 1
ATOM 768 O O . GLN A 1 93 ? -15.757 1.949 0.573 1.00 90.88 93 GLN A O 1
ATOM 773 N N . PHE A 1 94 ? -13.818 3.073 0.315 1.00 91.81 94 PHE A N 1
ATOM 774 C CA . PHE A 1 94 ? -14.000 3.935 1.484 1.00 91.81 94 PHE A CA 1
ATOM 775 C C . PHE A 1 94 ? -15.258 4.805 1.371 1.00 91.81 94 PHE A C 1
ATOM 777 O O . PHE A 1 94 ? -16.071 4.819 2.288 1.00 91.81 94 PHE A O 1
ATOM 784 N N . PHE A 1 95 ? -15.458 5.497 0.244 1.00 91.12 95 PHE A N 1
ATOM 785 C CA . PHE A 1 95 ? -16.629 6.368 0.078 1.00 91.12 95 PHE A CA 1
ATOM 786 C C . PHE A 1 95 ? -17.948 5.597 -0.053 1.00 91.12 95 PHE A C 1
ATOM 788 O O . PHE A 1 95 ? -18.988 6.115 0.341 1.00 91.12 95 PHE A O 1
ATOM 795 N N . LYS A 1 96 ? -17.923 4.358 -0.560 1.00 93.81 96 LYS A N 1
ATOM 796 C CA . LYS A 1 96 ? -19.115 3.503 -0.639 1.00 93.81 96 LYS A CA 1
ATOM 797 C C . LYS A 1 96 ? -19.581 3.046 0.743 1.00 93.81 96 LYS A C 1
ATOM 799 O O . LYS A 1 96 ? -20.781 3.004 0.994 1.00 93.81 96 LYS A O 1
ATOM 804 N N . ASN A 1 97 ? -18.653 2.646 1.613 1.00 92.81 97 ASN A N 1
ATOM 805 C CA . ASN A 1 97 ? -18.965 2.264 2.987 1.00 92.81 97 ASN A CA 1
ATOM 806 C C . ASN A 1 97 ? -17.751 2.509 3.903 1.00 92.81 97 ASN A C 1
ATOM 808 O O . ASN A 1 97 ? -16.878 1.638 4.004 1.00 92.81 97 ASN A O 1
ATOM 812 N N . PRO A 1 98 ? -17.693 3.665 4.590 1.00 91.38 98 PRO A N 1
ATOM 813 C CA . PRO A 1 98 ? -16.525 4.039 5.378 1.00 91.38 98 PRO A CA 1
ATOM 814 C C . PRO A 1 98 ? -16.342 3.130 6.595 1.00 91.38 98 PRO A C 1
ATOM 816 O O . PRO A 1 98 ? -15.220 2.731 6.891 1.00 91.38 98 PRO A O 1
ATOM 819 N N . PHE A 1 99 ? -17.430 2.729 7.257 1.00 87.75 99 PHE A N 1
ATOM 820 C CA . PHE A 1 99 ? -17.369 1.887 8.454 1.00 87.75 99 PHE A CA 1
ATOM 821 C C . PHE A 1 99 ? -16.863 0.482 8.139 1.00 87.75 99 PHE A C 1
ATOM 823 O O . PHE A 1 99 ? -15.971 -0.021 8.819 1.00 87.75 99 PHE A O 1
ATOM 830 N N . LYS A 1 100 ? -17.373 -0.138 7.068 1.00 89.06 100 LYS A N 1
ATOM 831 C CA . LYS A 1 100 ? -16.886 -1.449 6.624 1.00 89.06 100 LYS A CA 1
ATOM 832 C C . LYS A 1 100 ? -15.417 -1.379 6.206 1.00 89.06 100 LYS A C 1
ATOM 834 O O . LYS A 1 100 ? -14.630 -2.213 6.631 1.00 89.06 100 LYS A O 1
ATOM 839 N N . PHE A 1 101 ? -15.041 -0.358 5.433 1.00 89.56 101 PHE A N 1
ATOM 840 C CA . PHE A 1 101 ? -13.656 -0.164 5.005 1.00 89.56 101 PHE A CA 1
ATOM 841 C C . PHE A 1 101 ? -12.693 -0.037 6.193 1.00 89.56 101 PHE A C 1
ATOM 843 O O . PHE A 1 101 ? -11.607 -0.607 6.174 1.00 89.56 101 PHE A O 1
ATOM 850 N N . VAL A 1 102 ? -13.091 0.701 7.233 1.00 88.06 102 VAL A N 1
ATOM 851 C CA . VAL A 1 102 ? -12.294 0.855 8.454 1.00 88.06 102 VAL A CA 1
ATOM 852 C C . VAL A 1 102 ? -12.233 -0.455 9.243 1.00 88.06 102 VAL A C 1
ATOM 854 O O . VAL A 1 102 ? -11.149 -0.810 9.694 1.00 88.06 102 VAL A O 1
ATOM 857 N N . LYS A 1 103 ? -13.337 -1.207 9.365 1.00 86.38 103 LYS A N 1
ATOM 858 C CA . LYS A 1 103 ? -13.332 -2.536 10.007 1.00 86.38 103 LYS A CA 1
ATOM 859 C C . LYS A 1 103 ? -12.397 -3.522 9.302 1.00 86.38 103 LYS A C 1
ATOM 861 O O . LYS A 1 103 ? -11.633 -4.197 9.979 1.00 86.38 103 LYS A O 1
ATOM 866 N N . ASP A 1 104 ? -12.397 -3.539 7.971 1.00 85.50 104 ASP A N 1
ATOM 867 C CA . ASP A 1 104 ? -11.537 -4.412 7.159 1.00 85.50 104 ASP A CA 1
ATOM 868 C C . ASP A 1 104 ? -10.043 -4.007 7.208 1.00 85.50 104 ASP A C 1
ATOM 870 O O . ASP A 1 104 ? -9.170 -4.796 6.845 1.00 85.50 104 ASP A O 1
ATOM 874 N N . LEU A 1 105 ? -9.728 -2.770 7.625 1.00 86.62 105 LEU A N 1
ATOM 875 C CA . LEU A 1 105 ? -8.352 -2.263 7.723 1.00 86.62 105 LEU A CA 1
ATOM 876 C C . LEU A 1 105 ? -7.619 -2.785 8.963 1.00 86.62 105 LEU A C 1
ATOM 878 O O . LEU A 1 105 ? -6.393 -2.930 8.946 1.00 86.62 105 LEU A O 1
ATOM 882 N N . PHE A 1 106 ? -8.354 -3.017 10.046 1.00 82.94 106 PHE A N 1
ATOM 883 C CA . PHE A 1 106 ? -7.794 -3.554 11.275 1.00 82.94 106 PHE A CA 1
ATOM 884 C C . PHE A 1 106 ? -7.805 -5.084 11.229 1.00 82.94 106 PHE A C 1
ATOM 886 O O . PHE A 1 106 ? -8.643 -5.674 10.544 1.00 82.94 106 PHE A O 1
ATOM 893 N N . PRO A 1 107 ? -6.879 -5.755 11.941 1.00 77.69 107 PRO A N 1
ATOM 894 C CA . PRO A 1 107 ? -7.006 -7.186 12.153 1.00 77.69 107 PRO A CA 1
ATOM 895 C C . PRO A 1 107 ? -8.406 -7.456 12.707 1.00 77.69 107 PRO A C 1
ATOM 897 O O . PRO A 1 107 ? -8.848 -6.685 13.568 1.00 77.69 107 PRO A O 1
ATOM 900 N N . PRO A 1 108 ? -9.098 -8.511 12.241 1.00 75.19 108 PRO A N 1
ATOM 901 C CA . PRO A 1 108 ? -10.348 -8.895 12.868 1.00 75.19 108 PRO A CA 1
ATOM 902 C C . PRO A 1 108 ? -10.099 -9.023 14.369 1.00 75.19 108 PRO A C 1
ATOM 904 O O . PRO A 1 108 ? -9.029 -9.486 14.788 1.00 75.19 108 PRO A O 1
ATOM 907 N N . GLU A 1 109 ? -11.062 -8.561 15.168 1.00 74.00 109 GLU A N 1
ATOM 908 C CA . GLU A 1 109 ? -11.007 -8.730 16.616 1.00 74.00 109 GLU A CA 1
ATOM 909 C C . GLU A 1 109 ? -10.626 -10.176 16.922 1.00 74.00 109 GLU A C 1
ATOM 911 O O . GLU A 1 109 ? -11.046 -11.096 16.211 1.00 74.00 109 GLU A O 1
ATOM 916 N N . LYS A 1 110 ? -9.764 -10.366 17.930 1.00 70.69 110 LYS A N 1
ATOM 917 C CA . LYS A 1 110 ? -9.297 -11.693 18.332 1.00 70.69 110 LYS A CA 1
ATOM 918 C C . LYS A 1 110 ? -10.517 -12.513 18.740 1.00 70.69 110 LYS A C 1
ATOM 920 O O . LYS A 1 110 ? -10.942 -12.477 19.888 1.00 70.69 110 LYS A O 1
ATOM 925 N N . SER A 1 111 ? -11.088 -13.225 17.780 1.00 62.28 111 SER A N 1
ATOM 926 C CA . SER A 1 111 ? -12.167 -14.158 18.025 1.00 62.28 111 SER A CA 1
ATOM 927 C C . SER A 1 111 ? -11.552 -15.359 18.726 1.00 62.28 111 SER A C 1
ATOM 929 O O . SER A 1 111 ? -10.665 -16.042 18.218 1.00 62.28 111 SER A O 1
ATOM 931 N N . GLY A 1 112 ? -11.962 -15.546 19.966 1.00 71.44 112 GLY A N 1
ATOM 932 C CA . GLY A 1 112 ? -11.578 -16.668 20.790 1.00 71.44 112 GLY A CA 1
ATOM 933 C C . GLY A 1 112 ? -12.634 -16.802 21.860 1.00 71.44 112 GLY A C 1
ATOM 934 O O . GLY A 1 112 ? -13.049 -15.807 22.450 1.00 71.44 112 GLY A O 1
ATOM 935 N N . THR A 1 113 ? -13.087 -18.024 22.101 1.00 75.25 113 THR A N 1
ATOM 936 C CA . THR A 1 113 ? -13.811 -18.317 23.332 1.00 75.25 113 THR A CA 1
ATOM 937 C C . THR A 1 113 ? -12.824 -18.099 24.478 1.00 75.25 113 THR A C 1
ATOM 939 O O . THR A 1 113 ? -11.760 -18.735 24.469 1.00 75.25 113 THR A O 1
ATOM 942 N N . PRO A 1 114 ? -13.101 -17.186 25.425 1.00 76.31 114 PRO A N 1
ATOM 943 C CA . PRO A 1 114 ? -12.282 -17.053 26.619 1.00 76.31 114 PRO A CA 1
ATOM 944 C C . PRO A 1 114 ? -12.109 -18.437 27.250 1.00 76.31 114 PRO A C 1
ATOM 946 O O . PRO A 1 114 ? -13.070 -19.195 27.348 1.00 76.31 114 PRO A O 1
ATOM 949 N N . LYS A 1 115 ? -10.874 -18.801 27.616 1.00 83.06 115 LYS A N 1
ATOM 950 C CA . LYS A 1 115 ? -10.624 -20.081 28.302 1.00 83.06 115 LYS A CA 1
ATOM 951 C C . LYS A 1 115 ? -11.291 -20.118 29.673 1.00 83.06 115 LYS A C 1
ATOM 953 O O . LYS A 1 115 ? -11.648 -21.194 30.129 1.00 83.06 115 LYS A O 1
ATOM 958 N N . ALA A 1 116 ? -11.408 -18.949 30.296 1.00 81.75 116 ALA A N 1
ATOM 959 C CA . ALA A 1 116 ? -12.086 -18.777 31.561 1.00 81.75 116 ALA A CA 1
ATOM 960 C C . ALA A 1 116 ? -13.586 -18.610 31.327 1.00 81.75 116 ALA A C 1
ATOM 962 O O . ALA A 1 116 ? -14.009 -17.879 30.422 1.00 81.75 116 ALA A O 1
ATOM 963 N N . THR A 1 117 ? -14.386 -19.271 32.152 1.00 90.50 117 THR A N 1
ATOM 964 C CA . THR A 1 117 ? -15.831 -19.043 32.158 1.00 90.50 117 THR A CA 1
ATOM 965 C C . THR A 1 117 ? -16.136 -17.662 32.740 1.00 90.50 117 THR A C 1
ATOM 967 O O . THR A 1 117 ? -15.350 -17.090 33.492 1.00 90.50 117 THR A O 1
ATOM 970 N N . ARG A 1 118 ? -17.296 -17.090 32.395 1.00 87.50 118 ARG A N 1
ATOM 971 C CA . ARG A 1 118 ? -17.714 -15.786 32.938 1.00 87.50 118 ARG A CA 1
ATOM 972 C C . ARG A 1 118 ? -17.722 -15.781 34.474 1.00 87.50 118 ARG A C 1
ATOM 974 O O . ARG A 1 118 ? -17.302 -14.798 35.069 1.00 87.50 118 ARG A O 1
ATOM 981 N N . GLN A 1 119 ? -18.150 -16.890 35.074 1.00 89.31 119 GLN A N 1
ATOM 982 C CA . GLN A 1 119 ? -18.202 -17.071 36.525 1.00 89.31 119 GLN A CA 1
ATOM 983 C C . GLN A 1 119 ? -16.808 -17.026 37.157 1.00 89.31 119 GLN A C 1
ATOM 985 O O . GLN A 1 119 ? -16.614 -16.303 38.123 1.00 89.31 119 GLN A O 1
ATOM 990 N N . GLU A 1 120 ? -15.819 -17.710 36.573 1.00 90.25 120 GLU A N 1
ATOM 991 C CA . GLU A 1 120 ? -14.428 -17.667 37.056 1.00 90.25 120 GLU A CA 1
ATOM 992 C C . GLU A 1 120 ? -13.838 -16.251 37.008 1.00 90.25 120 GLU A C 1
ATOM 994 O O . GLU A 1 120 ? -13.072 -15.857 37.888 1.00 90.25 120 GLU A O 1
ATOM 999 N N . VAL A 1 121 ? -14.184 -15.475 35.976 1.00 89.12 121 VAL A N 1
ATOM 1000 C CA . VAL A 1 121 ? -13.740 -14.080 35.852 1.00 89.12 121 VAL A CA 1
ATOM 1001 C C . VAL A 1 121 ? -14.410 -13.202 36.906 1.00 89.12 121 VAL A C 1
ATOM 1003 O O . VAL A 1 121 ? -13.723 -12.413 37.550 1.00 89.12 121 VAL A O 1
ATOM 1006 N N . GLU A 1 122 ? -15.722 -13.339 37.098 1.00 91.25 122 GLU A N 1
ATOM 1007 C CA . GLU A 1 122 ? -16.474 -12.588 38.110 1.00 91.25 122 GLU A CA 1
ATOM 1008 C C . GLU A 1 122 ? -15.968 -12.912 39.526 1.00 91.25 122 GLU A C 1
ATOM 1010 O O . GLU A 1 122 ? -15.662 -11.990 40.276 1.00 91.25 122 GLU A O 1
ATOM 1015 N N . GLU A 1 123 ? -15.741 -14.186 39.852 1.00 92.56 123 GLU A N 1
ATOM 1016 C CA . GLU A 1 123 ? -15.186 -14.613 41.144 1.00 92.56 123 GLU A CA 1
ATOM 1017 C C . GLU A 1 123 ? -13.762 -14.077 41.367 1.00 92.56 123 GLU A C 1
ATOM 1019 O O . GLU A 1 123 ? -13.426 -13.604 42.456 1.00 92.56 123 GLU A O 1
ATOM 1024 N N . TYR A 1 124 ? -12.915 -14.088 40.332 1.00 90.94 124 TYR A N 1
ATOM 1025 C CA . TYR A 1 124 ? -11.583 -13.488 40.409 1.00 90.94 124 TYR A CA 1
ATOM 1026 C C . TYR A 1 124 ? -11.654 -11.977 40.652 1.00 90.94 124 TYR A C 1
ATOM 1028 O O . TYR A 1 124 ? -10.924 -11.458 41.497 1.00 90.94 124 TYR A O 1
ATOM 1036 N N . MET A 1 125 ? -12.529 -11.266 39.936 1.00 89.56 125 MET A N 1
ATOM 1037 C CA . MET A 1 125 ? -12.700 -9.823 40.104 1.00 89.56 125 MET A CA 1
ATOM 1038 C C . MET A 1 125 ? -13.248 -9.477 41.483 1.00 89.56 125 MET A C 1
ATOM 1040 O O . MET A 1 125 ? -12.728 -8.561 42.116 1.00 89.56 125 MET A O 1
ATOM 1044 N N . GLU A 1 126 ? -14.239 -10.222 41.970 1.00 87.69 126 GLU A N 1
ATOM 1045 C CA . GLU A 1 126 ? -14.736 -10.078 43.333 1.00 87.69 126 GLU A CA 1
ATOM 1046 C C . GLU A 1 126 ? -13.606 -10.305 44.331 1.00 87.69 126 GLU A C 1
ATOM 1048 O O . GLU A 1 126 ? -13.355 -9.444 45.159 1.00 87.69 126 GLU A O 1
ATOM 1053 N N . LYS A 1 127 ? -12.833 -11.384 44.212 1.00 88.62 127 LYS A N 1
ATOM 1054 C CA . LYS A 1 127 ? -11.717 -11.654 45.125 1.00 88.62 127 LYS A CA 1
ATOM 1055 C C . LYS A 1 127 ? -10.636 -10.566 45.113 1.00 88.62 127 LYS A C 1
ATOM 1057 O O . LYS A 1 127 ? -10.105 -10.225 46.166 1.00 88.62 127 LYS A O 1
ATOM 1062 N N . VAL A 1 128 ? -10.261 -10.054 43.939 1.00 90.75 128 VAL A N 1
ATOM 1063 C CA . VAL A 1 128 ? -9.183 -9.055 43.795 1.00 90.75 128 VAL A CA 1
ATOM 1064 C C . VAL A 1 128 ? -9.634 -7.663 44.229 1.00 90.75 128 VAL A C 1
ATOM 1066 O O . VAL A 1 128 ? -8.838 -6.911 44.788 1.00 90.75 128 VAL A O 1
ATOM 1069 N N . HIS A 1 129 ? -10.893 -7.316 43.970 1.00 82.75 129 HIS A N 1
ATOM 1070 C CA . HIS A 1 129 ? -11.442 -5.983 44.216 1.00 82.75 129 HIS A CA 1
ATOM 1071 C C . HIS A 1 129 ? -12.427 -5.936 45.390 1.00 82.75 129 HIS A C 1
ATOM 1073 O O . HIS A 1 129 ? -13.116 -4.931 45.572 1.00 82.75 129 HIS A O 1
ATOM 1079 N N . GLN A 1 130 ? -12.491 -6.993 46.203 1.00 82.94 130 GLN A N 1
ATOM 1080 C CA . GLN A 1 130 ? -13.232 -7.006 47.458 1.00 82.94 130 GLN A CA 1
ATOM 1081 C C . GLN A 1 130 ? -12.573 -6.033 48.433 1.00 82.94 130 GLN A C 1
ATOM 1083 O O . GLN A 1 130 ? -11.594 -6.338 49.111 1.00 82.94 130 GLN A O 1
ATOM 1088 N N . ASP A 1 131 ? -13.140 -4.836 48.508 1.00 82.62 131 ASP A N 1
ATOM 1089 C CA . ASP A 1 131 ? -12.820 -3.884 49.554 1.00 82.62 131 ASP A CA 1
ATOM 1090 C C . ASP A 1 131 ? -13.675 -4.194 50.789 1.00 82.62 131 ASP A C 1
ATOM 1092 O O . ASP A 1 131 ? -14.792 -3.695 50.955 1.00 82.62 131 ASP A O 1
ATOM 1096 N N . THR A 1 132 ? -13.150 -5.056 51.663 1.00 79.75 132 THR A N 1
ATOM 1097 C CA . THR A 1 132 ? -13.792 -5.416 52.937 1.00 79.75 132 THR A CA 1
ATOM 1098 C C . THR A 1 132 ? -13.956 -4.219 53.871 1.00 79.75 132 THR A C 1
ATOM 1100 O O . THR A 1 132 ? -14.779 -4.272 54.780 1.00 79.75 132 THR A O 1
ATOM 1103 N N . LYS A 1 133 ? -13.204 -3.134 53.646 1.00 79.00 133 LYS A N 1
ATOM 1104 C CA . LYS A 1 133 ? -13.205 -1.928 54.478 1.00 79.00 133 LYS A CA 1
ATOM 1105 C C . LYS A 1 133 ? -13.991 -0.779 53.860 1.00 79.00 133 LYS A C 1
ATOM 1107 O O . LYS A 1 133 ? -14.028 0.306 54.428 1.00 79.00 133 LYS A O 1
ATOM 1112 N N . ARG A 1 134 ? -14.692 -1.018 52.746 1.00 77.69 134 ARG A N 1
ATOM 1113 C CA . ARG A 1 134 ? -15.474 0.003 52.032 1.00 77.69 134 ARG A CA 1
ATOM 1114 C C . ARG A 1 134 ? -16.478 0.747 52.920 1.00 77.69 134 ARG A C 1
ATOM 1116 O O . ARG A 1 134 ? -16.795 1.900 52.650 1.00 77.69 134 ARG A O 1
ATOM 1123 N N . HIS A 1 135 ? -16.998 0.072 53.945 1.00 80.06 135 HIS A N 1
ATOM 1124 C CA . HIS A 1 135 ? -17.988 0.614 54.880 1.00 80.06 135 HIS A CA 1
ATOM 1125 C C . HIS A 1 135 ? -17.390 0.987 56.245 1.00 80.06 135 HIS A C 1
ATOM 1127 O O . HIS A 1 135 ? -18.127 1.415 57.130 1.00 80.06 135 HIS A O 1
ATOM 1133 N N . GLU A 1 136 ? -16.079 0.823 56.443 1.00 83.94 136 GLU A N 1
ATOM 1134 C CA . GLU A 1 136 ? -15.412 1.296 57.653 1.00 83.94 136 GLU A CA 1
ATOM 1135 C C . GLU A 1 136 ? -15.262 2.817 57.572 1.00 83.94 136 GLU A C 1
ATOM 1137 O O . GLU A 1 136 ? -14.765 3.370 56.588 1.00 83.94 136 GLU A O 1
ATOM 1142 N N . GLN A 1 137 ? -15.701 3.516 58.618 1.00 78.31 137 GLN A N 1
ATOM 1143 C CA . GLN A 1 137 ? -15.494 4.953 58.712 1.00 78.31 137 GLN A CA 1
ATOM 1144 C C . GLN A 1 137 ? -14.000 5.219 58.922 1.00 78.31 137 GLN A C 1
ATOM 1146 O O . GLN A 1 137 ? -13.459 4.965 59.996 1.00 78.31 137 GLN A O 1
ATOM 1151 N N . LEU A 1 138 ? -13.331 5.727 57.887 1.00 76.12 138 LEU A N 1
ATOM 1152 C CA . LEU A 1 138 ? -11.932 6.133 57.968 1.00 76.12 138 LEU A CA 1
ATOM 1153 C C . LEU A 1 138 ? -11.805 7.316 58.937 1.00 76.12 138 LEU A C 1
ATOM 1155 O O . LEU A 1 138 ? -12.205 8.438 58.629 1.00 76.12 138 LEU A O 1
ATOM 1159 N N . THR A 1 139 ? -11.255 7.065 60.122 1.00 77.50 139 THR A N 1
ATOM 1160 C CA . THR A 1 139 ? -10.915 8.107 61.095 1.00 77.50 139 THR A CA 1
ATOM 1161 C C . THR A 1 139 ? -9.501 8.608 60.843 1.00 77.50 139 THR A C 1
ATOM 1163 O O . THR A 1 139 ? -8.584 7.805 60.676 1.00 77.50 139 THR A O 1
ATOM 1166 N N . ILE A 1 140 ? -9.312 9.926 60.848 1.00 78.50 140 ILE A N 1
ATOM 1167 C CA . ILE A 1 140 ? -7.989 10.544 60.718 1.00 78.50 140 ILE A CA 1
ATOM 1168 C C . ILE A 1 140 ? -7.193 10.268 62.015 1.00 78.50 140 ILE A C 1
ATOM 1170 O O . ILE A 1 140 ? -7.694 10.596 63.092 1.00 78.50 140 ILE A O 1
ATOM 1174 N N . PRO A 1 141 ? -5.994 9.655 61.949 1.00 82.06 141 PRO A N 1
ATOM 1175 C CA . PRO A 1 141 ? -5.103 9.484 63.101 1.00 82.06 141 PRO A CA 1
ATOM 1176 C C . PRO A 1 141 ? -4.805 10.795 63.849 1.00 82.06 141 PRO A C 1
ATOM 1178 O O . PRO A 1 141 ? -4.627 11.834 63.217 1.00 82.06 141 PRO A O 1
ATOM 1181 N N . TYR A 1 142 ? -4.677 10.736 65.181 1.00 77.88 142 TYR A N 1
ATOM 1182 C CA . TYR A 1 142 ? -4.467 11.907 66.056 1.00 77.88 142 TYR A CA 1
ATOM 1183 C C . TYR A 1 142 ? -3.164 12.679 65.800 1.00 77.88 142 TYR A C 1
ATOM 1185 O O . TYR A 1 142 ? -3.075 13.856 66.139 1.00 77.88 142 TYR A O 1
ATOM 1193 N N . ASP A 1 143 ? -2.173 12.030 65.188 1.00 84.50 143 ASP A N 1
ATOM 1194 C CA . ASP A 1 143 ? -0.875 12.634 64.865 1.00 84.50 143 ASP A CA 1
ATOM 1195 C C . ASP A 1 143 ? -0.923 13.514 63.603 1.00 84.50 143 ASP A C 1
ATOM 1197 O O . ASP A 1 143 ? 0.042 14.210 63.285 1.00 84.50 143 ASP A O 1
ATOM 1201 N N . ILE A 1 144 ? -2.035 13.482 62.859 1.00 78.12 144 ILE A N 1
ATOM 1202 C CA . ILE A 1 144 ? -2.223 14.280 61.648 1.00 78.12 144 ILE A CA 1
ATOM 1203 C C . ILE A 1 144 ? -2.915 15.594 62.032 1.00 78.12 144 ILE A C 1
ATOM 1205 O O . ILE A 1 144 ? -3.990 15.566 62.637 1.00 78.12 144 ILE A O 1
ATOM 1209 N N . PRO A 1 145 ? -2.337 16.759 61.682 1.00 78.44 145 PRO A N 1
ATOM 1210 C CA . PRO A 1 145 ? -2.952 18.042 61.984 1.00 78.44 145 PRO A CA 1
ATOM 1211 C C . PRO A 1 145 ? -4.330 18.156 61.307 1.00 78.44 145 PRO A C 1
ATOM 1213 O O . PRO A 1 145 ? -4.510 17.631 60.203 1.00 78.44 145 PRO A O 1
ATOM 1216 N N . PRO A 1 146 ? -5.300 18.857 61.927 1.00 76.56 146 PRO A N 1
ATOM 1217 C CA . PRO A 1 146 ? -6.624 19.045 61.348 1.00 76.56 146 PRO A CA 1
ATOM 1218 C C . PRO A 1 146 ? -6.514 19.607 59.930 1.00 76.56 146 PRO A C 1
ATOM 1220 O O . PRO A 1 146 ? -5.909 20.660 59.715 1.00 76.56 146 PRO A O 1
ATOM 1223 N N . ILE A 1 147 ? -7.086 18.892 58.962 1.00 74.38 147 ILE A N 1
ATOM 1224 C CA . ILE A 1 147 ? -7.115 19.343 57.573 1.00 74.38 147 ILE A CA 1
ATOM 1225 C C . ILE A 1 147 ? -7.976 20.606 57.535 1.00 74.38 147 ILE A C 1
ATOM 1227 O O . ILE A 1 147 ? -9.137 20.584 57.950 1.00 74.38 147 ILE A O 1
ATOM 1231 N N . GLN A 1 148 ? -7.403 21.715 57.072 1.00 77.38 148 GLN A N 1
ATOM 1232 C CA . GLN A 1 148 ? -8.166 22.941 56.872 1.00 77.38 148 GLN A CA 1
ATOM 1233 C C . GLN A 1 148 ? -9.202 22.705 55.765 1.00 77.38 148 GLN A C 1
ATOM 1235 O O . GLN A 1 148 ? -8.880 22.052 54.766 1.00 77.38 148 GLN A O 1
ATOM 1240 N N . PRO A 1 149 ? -10.445 23.193 55.921 1.00 76.56 149 PRO A N 1
ATOM 1241 C CA . PRO A 1 149 ? -11.430 23.089 54.858 1.00 76.56 149 PRO A CA 1
ATOM 1242 C C . PRO A 1 149 ? -10.880 23.772 53.597 1.00 76.56 149 PRO A C 1
ATOM 1244 O O . PRO A 1 149 ? -10.208 24.800 53.709 1.00 76.56 149 PRO A O 1
ATOM 1247 N N . PRO A 1 150 ? -11.125 23.209 52.403 1.00 79.69 150 PRO A N 1
ATOM 1248 C CA . PRO A 1 150 ? -10.614 23.784 51.170 1.00 79.69 150 PRO A CA 1
ATOM 1249 C C . PRO A 1 150 ? -11.128 25.219 51.010 1.00 79.69 150 PRO A C 1
ATOM 1251 O O . PRO A 1 150 ? -12.326 25.472 51.115 1.00 79.69 150 PRO A O 1
ATOM 1254 N N . GLU A 1 151 ? -10.219 26.154 50.729 1.00 81.56 151 GLU A N 1
ATOM 1255 C CA . GLU A 1 151 ? -10.551 27.573 50.521 1.00 81.56 151 GLU A CA 1
ATOM 1256 C C . GLU A 1 151 ? -11.433 27.795 49.282 1.00 81.56 151 GLU A C 1
ATOM 1258 O O . GLU A 1 151 ? -12.128 28.803 49.167 1.00 81.56 151 GLU A O 1
ATOM 1263 N N . VAL A 1 152 ? -11.421 26.837 48.352 1.00 81.19 152 VAL A N 1
ATOM 1264 C CA . VAL A 1 152 ? -12.151 26.893 47.088 1.00 81.19 152 VAL A CA 1
ATOM 1265 C C . VAL A 1 152 ? -13.165 25.756 47.044 1.00 81.19 152 VAL A C 1
ATOM 1267 O O . VAL A 1 152 ? -12.808 24.579 47.108 1.00 81.19 152 VAL A O 1
ATOM 1270 N N . ASN A 1 153 ? -14.442 26.112 46.912 1.00 79.69 153 ASN A N 1
ATOM 1271 C CA . ASN A 1 153 ? -15.514 25.142 46.720 1.00 79.69 153 ASN A CA 1
ATOM 1272 C C . ASN A 1 153 ? -15.416 24.501 45.333 1.00 79.69 153 ASN A C 1
ATOM 1274 O O . ASN A 1 153 ? -15.133 25.177 44.344 1.00 79.69 153 ASN A O 1
ATOM 1278 N N . LEU A 1 154 ? -15.701 23.200 45.259 1.00 77.81 154 LEU A N 1
ATOM 1279 C CA . LEU A 1 154 ? -15.814 22.497 43.985 1.00 77.81 154 LEU A CA 1
ATOM 1280 C C . LEU A 1 154 ? -16.980 23.080 43.182 1.00 77.81 154 LEU A C 1
ATOM 1282 O O . LEU A 1 154 ? -18.124 23.102 43.643 1.00 77.81 154 LEU A O 1
ATOM 1286 N N . GLU A 1 155 ? -16.687 23.547 41.972 1.00 77.56 155 GLU A N 1
ATOM 1287 C CA . GLU A 1 155 ? -17.694 24.068 41.057 1.00 77.56 155 GLU A CA 1
ATOM 1288 C C . GLU A 1 155 ? -18.482 22.883 40.474 1.00 77.56 155 GLU A C 1
ATOM 1290 O O . GLU A 1 155 ? -18.044 22.205 39.553 1.00 77.56 155 GLU A O 1
ATOM 1295 N N . THR A 1 156 ? -19.639 22.585 41.068 1.00 82.12 156 THR A N 1
ATOM 1296 C CA . THR A 1 156 ? -20.512 21.450 40.693 1.00 82.12 156 THR A CA 1
ATOM 1297 C C . THR A 1 156 ? -21.464 21.769 39.534 1.00 82.12 156 THR A C 1
ATOM 1299 O O . THR A 1 156 ? -22.360 20.986 39.220 1.00 82.12 156 THR A O 1
ATOM 1302 N N . GLY A 1 157 ? -21.288 22.929 38.899 1.00 82.12 157 GLY A N 1
ATOM 1303 C CA . GLY A 1 157 ? -22.063 23.341 37.736 1.00 82.12 157 GLY A CA 1
ATOM 1304 C C . GLY A 1 157 ? -21.696 22.563 36.464 1.00 82.12 157 GLY A C 1
ATOM 1305 O O . GLY A 1 157 ? -20.694 21.848 36.426 1.00 82.12 157 GLY A O 1
ATOM 1306 N N . PRO A 1 158 ? -22.499 22.699 35.3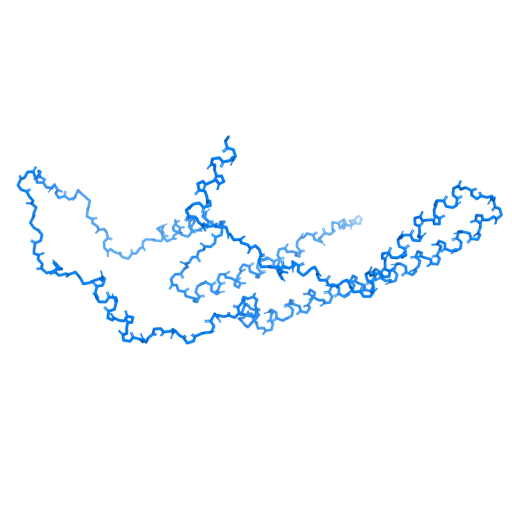96 1.00 78.44 158 PRO A N 1
ATOM 1307 C CA . PRO A 1 158 ? -22.144 22.157 34.090 1.00 78.44 158 PRO A CA 1
ATOM 1308 C C . PRO A 1 158 ? -20.831 22.781 33.575 1.00 78.44 158 PRO A C 1
ATOM 1310 O O . PRO A 1 158 ? -20.563 23.953 33.854 1.00 78.44 158 PRO A O 1
ATOM 1313 N N . PRO A 1 159 ? -20.028 22.024 32.804 1.00 77.75 159 PRO A N 1
ATOM 1314 C CA . PRO A 1 159 ? -18.705 22.456 32.367 1.00 77.75 159 PRO A CA 1
ATOM 1315 C C . PRO A 1 159 ? -18.780 23.723 31.519 1.00 77.75 159 PRO A C 1
ATOM 1317 O O . PRO A 1 159 ? -19.658 23.886 30.662 1.00 77.75 159 PRO A O 1
ATOM 1320 N N . LYS A 1 160 ? -17.823 24.625 31.731 1.00 84.44 160 LYS A N 1
ATOM 1321 C CA . LYS A 1 160 ? -17.746 25.875 30.973 1.00 84.44 160 LYS A CA 1
ATOM 1322 C C . LYS A 1 160 ? -17.205 25.593 29.577 1.00 84.44 160 LYS A C 1
ATOM 1324 O O . LYS A 1 160 ? -16.306 24.781 29.387 1.00 84.44 160 LYS A O 1
ATOM 1329 N N . TRP A 1 161 ? -17.675 26.345 28.581 1.00 71.81 161 TRP A N 1
ATOM 1330 C CA . TRP A 1 161 ? -17.219 26.181 27.193 1.00 71.81 161 TRP A CA 1
ATOM 1331 C C . TRP A 1 161 ? -15.693 26.312 27.025 1.00 71.81 161 TRP A C 1
ATOM 1333 O O . TRP A 1 161 ? -15.100 25.626 26.200 1.00 71.81 161 TRP A O 1
ATOM 1343 N N . LYS A 1 162 ? -15.041 27.132 27.859 1.00 76.56 162 LYS A N 1
ATOM 1344 C CA . LYS A 1 162 ? -13.576 27.267 27.885 1.00 76.56 162 LYS A CA 1
ATOM 1345 C C . LYS A 1 162 ? -12.860 25.980 28.310 1.00 76.56 162 LYS A C 1
ATOM 1347 O O . LYS A 1 162 ? -11.859 25.629 27.701 1.00 76.56 162 LYS A O 1
ATOM 1352 N N . GLU A 1 163 ? -13.395 25.254 29.291 1.00 78.94 163 GLU A N 1
ATOM 1353 C CA . GLU A 1 163 ? -12.844 23.966 29.747 1.00 78.94 163 GLU A CA 1
ATOM 1354 C C . GLU A 1 163 ? -12.991 22.902 28.652 1.00 78.94 163 GLU A C 1
ATOM 1356 O O . GLU A 1 163 ? -12.084 22.110 28.394 1.00 78.94 163 GLU A O 1
ATOM 1361 N N . VAL A 1 164 ? -14.120 22.924 27.938 1.00 73.62 164 VAL A N 1
ATOM 1362 C CA . VAL A 1 164 ? -14.355 22.058 26.774 1.00 73.62 164 VAL A CA 1
ATOM 1363 C C . VAL A 1 164 ? -13.362 22.378 25.650 1.00 73.62 164 VAL A C 1
ATOM 1365 O O . VAL A 1 164 ? -12.779 21.479 25.051 1.00 73.62 164 VAL A O 1
ATOM 1368 N N . GLU A 1 165 ? -13.106 23.653 25.376 1.00 69.56 165 GLU A N 1
ATOM 1369 C CA . GLU A 1 165 ? -12.139 24.061 24.356 1.00 69.56 165 GLU A CA 1
ATOM 1370 C C . GLU A 1 165 ? -10.692 23.692 24.731 1.00 69.56 165 GLU A C 1
ATOM 1372 O O . GLU A 1 165 ? -9.938 23.190 23.892 1.00 69.56 165 GLU A O 1
ATOM 1377 N N . GLU A 1 166 ? -10.296 23.895 25.988 1.00 72.38 166 GLU A N 1
ATOM 1378 C CA . GLU A 1 166 ? -8.963 23.552 26.492 1.00 72.38 166 GLU A CA 1
ATOM 1379 C C . GLU A 1 166 ? -8.717 22.046 26.490 1.00 72.38 166 GLU A C 1
ATOM 1381 O O . GLU A 1 166 ? -7.668 21.608 26.019 1.00 72.38 166 GLU A O 1
ATOM 1386 N N . THR A 1 167 ? -9.692 21.241 26.912 1.00 69.25 167 THR A N 1
ATOM 1387 C CA . THR A 1 167 ? -9.593 19.775 26.849 1.00 69.25 167 THR A CA 1
ATOM 1388 C C . THR A 1 167 ? -9.469 19.277 25.409 1.00 69.25 167 THR A C 1
ATOM 1390 O O . THR A 1 167 ? -8.637 18.411 25.133 1.00 69.25 167 THR A O 1
ATOM 1393 N N . ILE A 1 168 ? -10.200 19.868 24.456 1.00 67.06 168 ILE A N 1
ATOM 1394 C CA . ILE A 1 168 ? -10.066 19.560 23.023 1.00 67.06 168 ILE A CA 1
ATOM 1395 C C . ILE A 1 168 ? -8.675 19.951 22.498 1.00 67.06 168 ILE A C 1
ATOM 1397 O O . ILE A 1 168 ? -8.044 19.172 21.773 1.00 67.06 168 ILE A O 1
ATOM 1401 N N . ARG A 1 169 ? -8.158 21.133 22.860 1.00 62.09 169 ARG A N 1
ATOM 1402 C CA . ARG A 1 169 ? -6.809 21.585 22.464 1.00 62.09 169 ARG A CA 1
ATOM 1403 C C . ARG A 1 169 ? -5.716 20.714 23.076 1.00 62.09 169 ARG A C 1
ATOM 1405 O O . ARG A 1 169 ? -4.781 20.337 22.374 1.00 62.09 169 ARG A O 1
ATOM 1412 N N . GLN A 1 170 ? -5.844 20.349 24.345 1.00 59.28 170 GLN A N 1
ATOM 1413 C CA . GLN A 1 170 ? -4.903 19.493 25.059 1.00 59.28 170 GLN A CA 1
ATOM 1414 C C . GLN A 1 170 ? -4.911 18.069 24.480 1.00 59.28 170 GLN A C 1
ATOM 1416 O O . GLN A 1 170 ? -3.853 17.538 24.144 1.00 59.28 170 GLN A O 1
ATOM 1421 N N . ALA A 1 171 ? -6.089 17.492 24.223 1.00 57.59 171 ALA A N 1
ATOM 1422 C CA . ALA A 1 171 ? -6.229 16.219 23.510 1.00 57.59 171 ALA A CA 1
ATOM 1423 C C . ALA A 1 171 ? -5.634 16.268 22.089 1.00 57.59 171 ALA A C 1
ATOM 1425 O O . ALA A 1 171 ? -5.080 15.279 21.603 1.00 57.59 171 ALA A O 1
ATOM 1426 N N . SER A 1 172 ? -5.690 17.431 21.434 1.00 53.88 172 SER A N 1
ATOM 1427 C CA . SER A 1 172 ? -5.068 17.658 20.124 1.00 53.88 172 SER A CA 1
ATOM 1428 C C . SER A 1 172 ? -3.540 17.810 20.202 1.00 53.88 172 SER A C 1
ATOM 1430 O O . SER A 1 172 ? -2.839 17.366 19.291 1.00 53.88 172 SER A O 1
ATOM 1432 N N . LEU A 1 173 ? -3.005 18.374 21.292 1.00 50.12 173 LEU A N 1
ATOM 1433 C CA . LEU A 1 173 ? -1.566 18.546 21.546 1.00 50.12 173 LEU A CA 1
ATOM 1434 C C . LEU A 1 173 ? -0.849 17.220 21.856 1.00 50.12 173 LEU A C 1
ATOM 1436 O O . LEU A 1 173 ? 0.285 17.030 21.418 1.00 50.12 173 LEU A O 1
ATOM 1440 N N . TYR A 1 174 ? -1.510 16.265 22.520 1.00 47.47 174 TYR A N 1
ATOM 1441 C CA . TYR A 1 174 ? -0.961 14.920 22.777 1.00 47.47 174 TYR A CA 1
ATOM 1442 C C . TYR A 1 174 ? -1.129 13.938 21.596 1.00 47.47 174 TYR A C 1
ATOM 1444 O O . TYR A 1 174 ? -0.779 12.762 21.685 1.00 47.47 174 TYR A O 1
ATOM 1452 N N . GLY A 1 175 ? -1.605 14.410 20.441 1.00 46.09 175 GLY A N 1
ATOM 1453 C CA . GLY A 1 175 ? -1.947 13.607 19.265 1.00 46.09 175 GLY A CA 1
ATOM 1454 C C . GLY A 1 175 ? -0.780 13.074 18.418 1.00 46.09 175 GLY A C 1
ATOM 1455 O O . GLY A 1 175 ? -0.866 13.104 17.190 1.00 46.09 175 GLY A O 1
ATOM 1456 N N . LYS A 1 176 ? 0.279 12.520 19.026 1.00 46.81 176 LYS A N 1
ATOM 1457 C CA . LYS A 1 176 ? 1.199 11.564 18.372 1.00 46.81 176 LYS A CA 1
ATOM 1458 C C . LYS A 1 176 ? 0.981 10.155 18.932 1.00 46.81 176 LYS A C 1
ATOM 1460 O O . LYS A 1 176 ? 1.857 9.574 19.554 1.00 46.81 176 LYS A O 1
ATOM 1465 N N . GLY A 1 177 ? -0.177 9.589 18.598 1.00 51.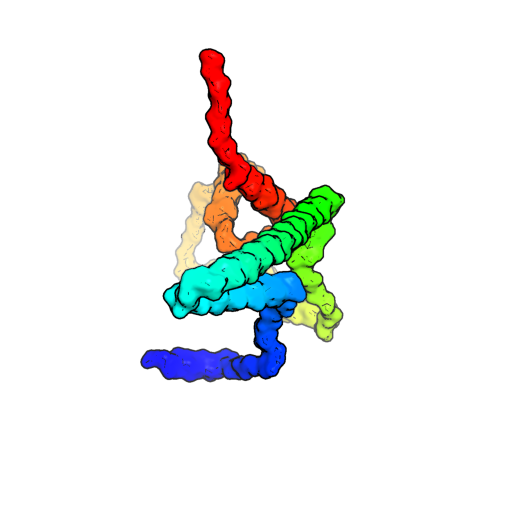16 177 GLY A N 1
ATOM 1466 C CA . GLY A 1 177 ? -0.414 8.147 18.664 1.00 51.16 177 GLY A CA 1
ATOM 1467 C C . GLY A 1 177 ? -1.184 7.682 19.898 1.00 51.16 177 GLY A C 1
ATOM 1468 O O . GLY A 1 177 ? -0.676 7.732 21.004 1.00 51.16 177 GLY A O 1
ATOM 1469 N N . VAL A 1 178 ? -2.368 7.128 19.617 1.00 47.66 178 VAL A N 1
ATOM 1470 C CA . VAL A 1 178 ? -3.228 6.313 20.494 1.00 47.66 178 VAL A CA 1
ATOM 1471 C C . VAL A 1 178 ? -3.955 7.088 21.603 1.00 47.66 178 VAL A C 1
ATOM 1473 O O . VAL A 1 178 ? -3.500 7.182 22.732 1.00 47.66 178 VAL A O 1
ATOM 1476 N N . LEU A 1 179 ? -5.146 7.597 21.268 1.00 47.47 179 LEU A N 1
ATOM 1477 C CA . LEU A 1 179 ? -6.193 7.886 22.249 1.00 47.47 179 LEU A CA 1
ATOM 1478 C C . LEU A 1 179 ? -7.044 6.619 22.398 1.00 47.47 179 LEU A C 1
ATOM 1480 O O . LEU A 1 179 ? -7.708 6.213 21.440 1.00 47.47 179 LEU A O 1
ATOM 1484 N N . GLU A 1 180 ? -7.032 6.004 23.576 1.00 48.75 180 GLU A N 1
ATOM 1485 C CA . GLU A 1 180 ? -8.102 5.098 23.996 1.00 48.75 180 GLU A CA 1
ATOM 1486 C C . GLU A 1 180 ? -9.255 5.971 24.499 1.00 48.75 180 GLU A C 1
ATOM 1488 O O . GLU A 1 180 ? -9.308 6.349 25.666 1.00 48.75 180 GLU A O 1
ATOM 1493 N N . LEU A 1 181 ? -10.138 6.395 23.588 1.00 48.81 181 LEU A N 1
ATOM 1494 C CA . LEU A 1 181 ? -11.349 7.105 23.998 1.00 48.81 181 LEU A CA 1
ATOM 1495 C C . LEU A 1 181 ? -12.351 6.078 24.552 1.00 48.81 181 LEU A C 1
ATOM 1497 O O . LEU A 1 181 ? -12.573 5.053 23.904 1.00 48.81 181 LEU A O 1
ATOM 1501 N N . PRO A 1 182 ? -13.005 6.361 25.693 1.00 45.75 182 PRO A N 1
ATOM 1502 C CA . PRO A 1 182 ? -13.901 5.428 26.386 1.00 45.75 182 PRO A CA 1
ATOM 1503 C C . PRO A 1 182 ? -15.209 5.134 25.632 1.00 45.75 182 PRO A C 1
ATOM 1505 O O . PRO A 1 182 ? -16.019 4.332 26.085 1.00 45.75 182 PRO A O 1
ATOM 1508 N N . ILE A 1 183 ? -15.425 5.762 24.473 1.00 50.81 183 ILE A N 1
ATOM 1509 C CA . ILE A 1 183 ? -16.622 5.593 23.655 1.00 50.81 183 ILE A CA 1
ATOM 1510 C C . ILE A 1 183 ? -16.184 5.167 22.253 1.00 50.81 183 ILE A C 1
ATOM 1512 O O . ILE A 1 183 ? -15.568 5.934 21.506 1.00 50.81 183 ILE A O 1
ATOM 1516 N N . THR A 1 184 ? -16.501 3.924 21.893 1.00 54.66 184 THR A N 1
ATOM 1517 C CA . THR A 1 184 ? -16.096 3.297 20.626 1.00 54.66 184 THR A CA 1
ATOM 1518 C C . THR A 1 184 ? -16.584 4.081 19.405 1.00 54.66 184 THR A C 1
ATOM 1520 O O . THR A 1 184 ? -15.815 4.235 18.456 1.00 54.66 184 THR A O 1
ATOM 1523 N N . SER A 1 185 ? -17.777 4.685 19.458 1.00 51.97 185 SER A N 1
ATOM 1524 C CA . SER A 1 185 ? -18.316 5.533 18.380 1.00 51.97 185 SER A CA 1
ATOM 1525 C C . SER A 1 185 ? -17.448 6.763 18.092 1.00 51.97 185 SER A C 1
ATOM 1527 O O . SER A 1 185 ? -17.129 7.032 16.936 1.00 51.97 185 SER A O 1
ATOM 1529 N N . LEU A 1 186 ? -16.958 7.455 19.127 1.00 55.78 186 LEU A N 1
ATOM 1530 C CA . LEU A 1 186 ? -16.064 8.609 18.969 1.00 55.78 186 LEU A CA 1
ATOM 1531 C C . LEU A 1 186 ? -14.701 8.199 18.396 1.00 55.78 186 LEU A C 1
ATOM 1533 O O . LEU A 1 186 ? -14.117 8.931 17.594 1.00 55.78 186 LEU A O 1
ATOM 1537 N N . THR A 1 187 ? -14.194 7.007 18.745 1.00 61.34 187 THR A N 1
ATOM 1538 C CA . THR A 1 187 ? -12.963 6.492 18.118 1.00 61.34 187 THR A CA 1
ATOM 1539 C C . THR A 1 187 ? -13.156 6.200 16.632 1.00 61.34 187 THR A C 1
ATOM 1541 O O . THR A 1 187 ? -12.257 6.472 15.834 1.00 61.34 187 THR A O 1
ATOM 1544 N N . GLU A 1 188 ? -14.311 5.656 16.243 1.00 63.94 188 GLU A N 1
ATOM 1545 C CA . GLU A 1 188 ? -14.635 5.342 14.852 1.00 63.94 188 GLU A CA 1
ATOM 1546 C C . GLU A 1 188 ? -14.820 6.614 14.023 1.00 63.94 188 GLU A C 1
ATOM 1548 O O . GLU A 1 188 ? -14.248 6.720 12.935 1.00 63.94 188 GLU A O 1
ATOM 1553 N N . GLU A 1 189 ? -15.529 7.610 14.552 1.00 70.69 189 GLU A N 1
ATOM 1554 C CA . GLU A 1 189 ? -15.699 8.920 13.920 1.00 70.69 189 GLU A CA 1
ATOM 1555 C C . GLU A 1 189 ? -14.368 9.656 13.750 1.00 70.69 189 GLU A C 1
ATOM 1557 O O . GLU A 1 189 ? -14.083 10.179 12.667 1.00 70.69 189 GLU A O 1
ATOM 1562 N N . TYR A 1 190 ? -13.506 9.643 14.773 1.00 69.19 190 TYR A N 1
ATOM 1563 C CA . TYR A 1 190 ? -12.166 10.223 14.688 1.00 69.19 190 TYR A CA 1
ATOM 1564 C C . TYR A 1 190 ? -11.307 9.508 13.636 1.00 69.19 190 TYR A C 1
ATOM 1566 O O . TYR A 1 190 ? -10.681 10.160 12.795 1.00 69.19 190 TYR A O 1
ATOM 1574 N N . LYS A 1 191 ? -11.298 8.167 13.624 1.00 69.81 191 LYS A N 1
ATOM 1575 C CA . LYS A 1 191 ? -10.579 7.367 12.615 1.00 69.81 191 LYS A CA 1
ATOM 1576 C C . LYS A 1 191 ? -11.089 7.678 11.206 1.00 69.81 191 LYS A C 1
ATOM 1578 O O . LYS A 1 191 ? -10.279 7.944 10.316 1.00 69.81 191 LYS A O 1
ATOM 1583 N N . CYS A 1 192 ? -12.407 7.713 11.009 1.00 68.12 192 CYS A N 1
ATOM 1584 C CA . CYS A 1 192 ? -13.028 8.067 9.732 1.00 68.12 192 CYS A CA 1
ATOM 1585 C C . CYS A 1 192 ? -12.654 9.488 9.290 1.00 68.12 192 CYS A C 1
ATOM 1587 O O . CYS A 1 192 ? -12.289 9.694 8.132 1.00 68.12 192 CYS A O 1
ATOM 1589 N N . SER A 1 193 ? -12.688 10.456 10.207 1.00 71.81 193 SER A N 1
ATOM 1590 C CA . SER A 1 193 ? -12.350 11.858 9.936 1.00 71.81 193 SER A CA 1
ATOM 1591 C C . SER A 1 193 ? -10.874 12.036 9.588 1.00 71.81 193 SER A C 1
ATOM 1593 O O . SER A 1 193 ? -10.539 12.732 8.630 1.00 71.81 193 SER A O 1
ATOM 1595 N N . LYS A 1 194 ? -9.976 11.340 10.290 1.00 72.44 194 LYS A N 1
ATOM 1596 C CA . LYS A 1 194 ? -8.534 11.361 10.018 1.00 72.44 194 LYS A CA 1
ATOM 1597 C C . LYS A 1 194 ? -8.189 10.738 8.667 1.00 72.44 194 LYS A C 1
ATOM 1599 O O . LYS A 1 194 ? -7.407 11.313 7.911 1.00 72.44 194 LYS A O 1
ATOM 1604 N N . VAL A 1 195 ? -8.790 9.591 8.339 1.00 73.62 195 VAL A N 1
ATOM 1605 C CA . VAL A 1 195 ? -8.626 8.954 7.022 1.00 73.62 195 VAL A CA 1
ATOM 1606 C C . VAL A 1 195 ? -9.164 9.869 5.923 1.00 73.62 195 VAL A C 1
ATOM 1608 O O . VAL A 1 195 ? -8.474 10.081 4.929 1.00 73.62 195 VAL A O 1
ATOM 1611 N N . ARG A 1 196 ? -10.341 10.477 6.118 1.00 75.44 196 ARG A N 1
ATOM 1612 C CA . ARG A 1 196 ? -10.929 11.450 5.186 1.00 75.44 196 ARG A CA 1
ATOM 1613 C C . ARG A 1 196 ? -9.982 12.621 4.923 1.00 75.44 196 ARG A C 1
ATOM 1615 O O . ARG A 1 196 ? -9.700 12.907 3.766 1.00 75.44 196 ARG A O 1
ATOM 1622 N N . LEU A 1 197 ? -9.439 13.223 5.979 1.00 73.44 197 LEU A N 1
ATOM 1623 C CA . LEU A 1 197 ? -8.499 14.341 5.894 1.00 73.44 197 LEU A C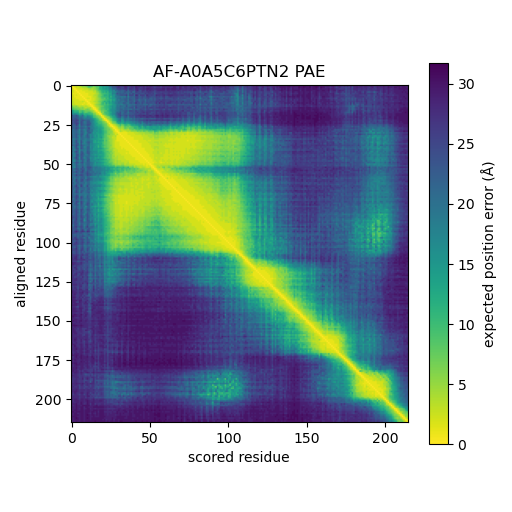A 1
ATOM 1624 C C . LEU A 1 197 ? -7.191 13.948 5.186 1.00 73.44 197 LEU A C 1
ATOM 1626 O O . LEU A 1 197 ? -6.660 14.705 4.381 1.00 73.44 197 LEU A O 1
ATOM 1630 N N . GLN A 1 198 ? -6.685 12.734 5.408 1.00 70.25 198 GLN A N 1
ATOM 1631 C CA . GLN A 1 198 ? -5.516 12.233 4.683 1.00 70.25 198 GLN A CA 1
ATOM 1632 C C . GLN A 1 198 ? -5.807 11.970 3.194 1.00 70.25 198 GLN A C 1
ATOM 1634 O O . GLN A 1 198 ? -4.904 12.090 2.362 1.00 70.25 198 GLN A O 1
ATOM 1639 N N . MET A 1 199 ? -7.037 11.574 2.855 1.00 71.56 199 MET A N 1
ATOM 1640 C CA . MET A 1 199 ? -7.459 11.382 1.467 1.00 71.56 199 MET A CA 1
ATOM 1641 C C . MET A 1 199 ? -7.656 12.715 0.742 1.00 71.56 199 MET A C 1
ATOM 1643 O O . MET A 1 199 ? -7.303 12.781 -0.428 1.00 71.56 199 MET A O 1
ATOM 1647 N N . THR A 1 200 ? -8.135 13.760 1.424 1.00 68.69 200 THR A N 1
ATOM 16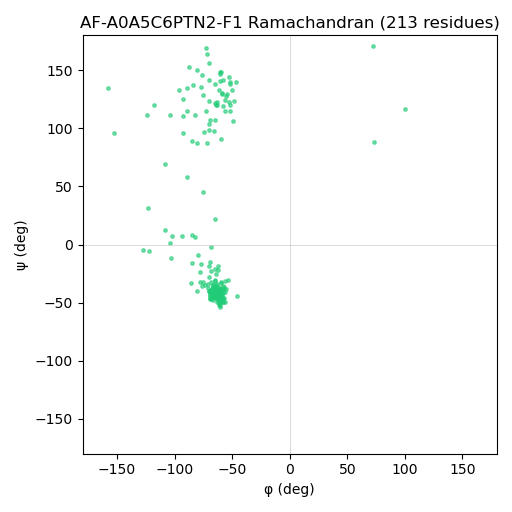48 C CA . THR A 1 200 ? -8.322 15.099 0.840 1.00 68.69 200 THR A CA 1
ATOM 1649 C C . THR A 1 200 ? -7.026 15.912 0.767 1.00 68.69 200 THR A C 1
ATOM 1651 O O . THR A 1 200 ? -6.768 16.546 -0.246 1.00 68.69 200 THR A O 1
ATOM 1654 N N . LEU A 1 201 ? -6.147 15.868 1.776 1.00 57.41 201 LEU A N 1
ATOM 1655 C CA . LEU A 1 201 ? -4.878 16.623 1.748 1.00 57.41 201 LEU A CA 1
ATOM 1656 C C . LEU A 1 201 ? -3.871 16.111 0.704 1.00 57.41 201 LEU A C 1
ATOM 1658 O O . LEU A 1 201 ? -3.000 16.859 0.262 1.00 57.41 201 LEU A O 1
ATOM 1662 N N . LYS A 1 202 ? -3.975 14.846 0.275 1.00 54.12 202 LYS A N 1
ATOM 1663 C CA . LYS A 1 202 ? -3.156 14.316 -0.832 1.00 54.12 202 LYS A CA 1
ATOM 1664 C C . LYS A 1 202 ? -3.529 14.909 -2.194 1.00 54.12 202 LYS A C 1
ATOM 1666 O O . LYS A 1 202 ? -2.725 14.783 -3.114 1.00 54.12 202 LYS A O 1
ATOM 1671 N N . ASP A 1 203 ? -4.684 15.563 -2.306 1.00 46.91 203 ASP A N 1
ATOM 1672 C CA . ASP A 1 203 ? -5.092 16.286 -3.512 1.00 46.91 203 ASP A CA 1
ATOM 1673 C C . ASP A 1 203 ? -4.360 17.649 -3.632 1.00 46.91 203 ASP A C 1
ATOM 1675 O O . ASP A 1 203 ? -4.270 18.210 -4.722 1.00 46.91 203 ASP A O 1
ATOM 1679 N N . SER A 1 204 ? -3.759 18.172 -2.549 1.00 50.41 204 SER A N 1
ATOM 1680 C CA . SER A 1 204 ? -3.126 19.505 -2.522 1.00 50.41 204 SER A CA 1
ATOM 1681 C C . SER A 1 204 ? -1.672 19.543 -3.017 1.00 50.41 204 SER A C 1
ATOM 1683 O O . SER A 1 204 ? -1.154 20.617 -3.303 1.00 50.41 204 SER A O 1
ATOM 1685 N N . THR A 1 205 ? -0.983 18.400 -3.127 1.00 48.81 205 THR A N 1
ATOM 1686 C CA . THR A 1 205 ? 0.433 18.353 -3.568 1.00 48.81 205 THR A CA 1
ATOM 1687 C C . THR A 1 205 ? 0.604 18.111 -5.073 1.00 48.81 205 THR A C 1
ATOM 1689 O O . THR A 1 205 ? 1.724 17.920 -5.540 1.00 48.81 205 THR A O 1
ATOM 1692 N N . SER A 1 206 ? -0.487 18.116 -5.844 1.00 44.91 206 SER A N 1
ATOM 1693 C CA . SER A 1 206 ? -0.477 17.945 -7.305 1.00 44.91 206 SER A CA 1
ATOM 1694 C C . SER A 1 206 ? -1.144 19.102 -8.059 1.00 44.91 206 SER A C 1
ATOM 1696 O O . SER A 1 206 ? -1.725 18.890 -9.120 1.00 44.91 206 SER A O 1
ATOM 1698 N N . GLY A 1 207 ? -1.076 20.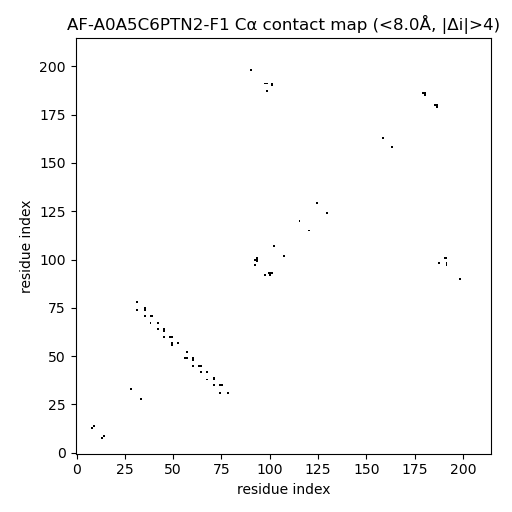320 -7.519 1.00 38.28 207 GLY A N 1
ATOM 1699 C CA . GLY A 1 207 ? -1.451 21.542 -8.229 1.00 38.28 207 GLY A CA 1
ATOM 1700 C C . GLY A 1 207 ? -0.237 22.160 -8.916 1.00 38.28 207 GLY A C 1
ATOM 1701 O O . GLY A 1 207 ? 0.533 22.873 -8.279 1.00 38.28 207 GLY A O 1
ATOM 1702 N N . ASN A 1 208 ? -0.060 21.867 -10.206 1.00 37.62 208 ASN A N 1
ATOM 1703 C CA . ASN A 1 208 ? 0.763 22.678 -11.100 1.00 37.62 208 ASN A CA 1
ATOM 1704 C C . ASN A 1 208 ? 0.235 24.120 -11.074 1.00 37.62 208 ASN A C 1
ATOM 1706 O O . ASN A 1 208 ? -0.934 24.350 -11.380 1.00 37.62 208 ASN A O 1
ATOM 1710 N N . TRP A 1 209 ? 1.103 25.079 -10.760 1.00 35.53 209 TRP A N 1
ATOM 1711 C CA . TRP A 1 209 ? 0.891 26.476 -11.115 1.00 35.53 209 TRP A CA 1
ATOM 1712 C C . TRP A 1 209 ? 1.060 26.591 -12.630 1.00 35.53 209 TRP A C 1
ATOM 1714 O O . TRP A 1 209 ? 2.176 26.523 -13.136 1.00 35.53 209 TRP A O 1
ATOM 1724 N N . THR A 1 210 ? -0.040 26.706 -13.368 1.00 37.97 210 THR A N 1
ATOM 1725 C CA . THR A 1 210 ? -0.006 27.256 -14.726 1.00 37.97 210 THR A CA 1
ATOM 1726 C C . THR A 1 210 ? -0.550 28.668 -14.654 1.00 37.97 210 THR A C 1
ATOM 1728 O O . THR A 1 210 ? -1.728 28.867 -14.357 1.00 37.97 210 THR A O 1
ATOM 1731 N N . GLU A 1 211 ? 0.352 29.620 -14.874 1.00 36.94 211 GLU A N 1
ATOM 1732 C CA . GLU A 1 211 ? 0.083 31.039 -15.067 1.00 36.94 211 GLU A CA 1
ATOM 1733 C C . GLU A 1 211 ? -1.039 31.218 -16.093 1.00 36.94 211 GLU A C 1
ATOM 1735 O O . GLU A 1 211 ? -0.977 30.716 -17.217 1.00 36.94 211 GLU A O 1
ATOM 1740 N N . VAL A 1 212 ? -2.096 31.909 -15.674 1.00 39.03 212 VAL A N 1
ATOM 1741 C CA . VAL A 1 212 ? -3.167 32.350 -16.557 1.00 39.03 212 VAL A CA 1
ATOM 1742 C C . VAL A 1 212 ? -2.670 33.631 -17.212 1.00 39.03 212 VAL A C 1
ATOM 1744 O O . VAL A 1 212 ? -2.474 34.638 -16.534 1.00 39.03 212 VAL A O 1
ATOM 1747 N N . GLY A 1 213 ? -2.418 33.562 -18.519 1.00 38.59 213 GLY A N 1
ATOM 1748 C CA . GLY A 1 213 ? -2.108 34.723 -19.338 1.00 38.59 213 GLY A CA 1
ATOM 1749 C C . GLY A 1 213 ? -3.245 35.738 -19.279 1.00 38.59 213 GLY A C 1
ATOM 1750 O O . GLY A 1 213 ? -4.413 35.397 -19.472 1.00 38.59 213 GLY A O 1
ATOM 1751 N N . THR A 1 214 ? -2.883 36.984 -19.008 1.00 40.78 214 THR A N 1
ATOM 1752 C CA . THR A 1 214 ? -3.725 38.148 -19.257 1.00 40.78 214 THR A CA 1
ATOM 1753 C C . THR A 1 214 ? -3.341 38.759 -20.598 1.00 40.78 214 THR A C 1
ATOM 1755 O O . THR A 1 214 ? -2.154 38.906 -20.893 1.00 40.78 214 THR A O 1
ATOM 1758 N N . SER A 1 215 ? -4.394 39.037 -21.362 1.00 39.22 215 SER A N 1
ATOM 1759 C CA . SER A 1 215 ? -4.509 39.664 -22.680 1.00 39.22 215 SER A CA 1
ATOM 1760 C C . SER A 1 215 ? -3.631 40.883 -22.938 1.00 39.22 215 SER A C 1
ATOM 1762 O O . SER A 1 215 ? -3.366 41.635 -21.975 1.00 39.22 215 SER A O 1
#

Organism: NCBI:txid433684